Protein 6BDE (pdb70)

Sequence (185 aa):
MKGIIFTEFLDLVEDKFGLEMVDKIITQSELESEGVYTSIGTYRFSEMLQLLQNLSANTDVSIDDLLLTYGEHFFSVIEDSYPGLLATYKDPIEMLASIENHIHVEVRKIYPDAELPTFVVEEKTANSLTMIYKSSRAMHHFGLGLMNKTFEHFNSSAEIILEKIKEDGTEVKFIINKNENLYFQ

B-factor: mean 47.46, std 15.33, range [24.72, 110.22]

Nearest PDB structures (foldseek):
  6bde-assembly1_A  TM=1.005E+00  e=4.348E-33  Kordia algicida OT-1
  6bdd-assembly1_A  TM=9.852E-01  e=4.578E-31  Kordia algicida OT-1
  4u99-assembly2_B  TM=8.829E-01  e=4.642E-13  Shewanella oneidensis MR-1
  4u9b-assembly1_A  TM=8.979E-01  e=1.077E-12  Shewanella oneidensis MR-1
  6wqe-assembly1_A  TM=8.008E-01  e=2.655E-14  Shewanella woodyi

Foldseek 3Di:
DFLLLVVLLLVVCCVPPRPVLSVVLLVQDDDPPSSDGDRLDDDDCVRVVSSLVSSCVVVVPHSLVSLLVSLLVVLVVCCVPPVVVLVVDQALQVVVVCCAPHVVVVVCVVRVPDDDWHWAWDDDDRFKTKIKTADPSLSVSSVVNNSQVSQVVNVWGWDWDWDQPDPSNRIIIIIIGTDDPPVVD

Secondary structure (DSSP, 8-state):
-BHHHHHHHHHHHHHHH-HHHHHHHHHT---SSTT---TT-B--HHHHHHHHHHHHHHH---HHHHHHHHHHHHHHHHHHH-HHHHHT-S-HHHHHTTIIIIIHHHHHHH-TT----EEEEEEE-SSEEEEEEE-TT--HHHHHHHHHHHHHHTT--EEEEEEESSTTSSEEEEEEEEPP--TT-

Structure (mmCIF, N/CA/C/O backbone):
data_6BDE
#
_ent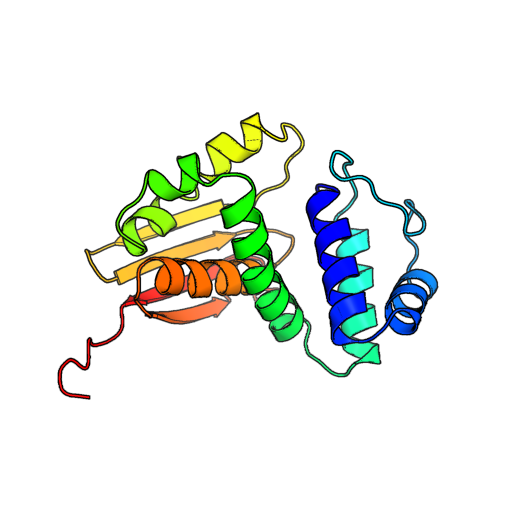ry.id   6BDE
#
_cell.length_a   48.794
_cell.length_b   56.730
_cell.length_c   68.753
_cell.angle_alpha   90.000
_cell.angle_beta   90.000
_cell.angle_gamma   90.000
#
_symmetry.space_group_name_H-M   'P 21 21 21'
#
loop_
_entity.id
_entity.type
_entity.pdbx_description
1 polymer '2,4-dihydroxyhept-2-ene-1,7-dioic acid aldolase'
2 non-polymer 'PROTOPORPHYRIN IX CONTAINING FE'
3 water water
#
loop_
_atom_site.group_PDB
_atom_site.id
_atom_site.type_symbol
_atom_site.label_atom_id
_atom_site.label_alt_id
_atom_site.label_comp_id
_atom_site.label_asym_id
_atom_site.label_entity_id
_atom_site.label_seq_id
_atom_site.pdbx_PDB_ins_code
_atom_site.Cartn_x
_atom_site.Cartn_y
_atom_site.Cartn_z
_atom_site.occupancy
_atom_site.B_iso_or_equiv
_atom_site.auth_seq_id
_atom_site.auth_comp_id
_atom_site.auth_asym_id
_atom_site.auth_atom_id
_atom_site.pdbx_PDB_model_num
ATOM 1 N N . MET A 1 1 ? 11.980 2.178 2.764 1.00 46.03 1 MET A N 1
ATOM 2 C CA . MET A 1 1 ? 10.833 2.056 1.873 1.00 40.48 1 MET A CA 1
ATOM 3 C C . MET A 1 1 ? 10.749 3.252 0.931 1.00 41.48 1 MET A C 1
ATOM 4 O O . MET A 1 1 ? 10.910 4.397 1.352 1.00 42.11 1 MET A O 1
ATOM 9 N N . LYS A 1 2 ? 10.501 2.979 -0.347 1.00 43.08 2 LYS A N 1
ATOM 10 C CA . LYS A 1 2 ? 10.403 4.047 -1.330 1.00 48.27 2 LYS A CA 1
ATOM 11 C C . LYS A 1 2 ? 9.102 4.823 -1.156 1.00 46.43 2 LYS A C 1
ATOM 12 O O . LYS A 1 2 ? 8.092 4.294 -0.683 1.00 45.97 2 LYS A O 1
ATOM 18 N N . GLY A 1 3 ? 9.138 6.098 -1.548 1.00 48.03 3 GLY A N 1
ATOM 19 C CA . GLY A 1 3 ? 7.992 6.969 -1.363 1.00 50.86 3 GLY A CA 1
ATOM 20 C C . GLY A 1 3 ? 6.790 6.610 -2.210 1.00 51.59 3 GLY A C 1
ATOM 21 O O . GLY A 1 3 ? 5.666 6.979 -1.853 1.00 57.80 3 GLY A O 1
ATOM 22 N N . ILE A 1 4 ? 6.999 5.903 -3.324 1.00 48.96 4 ILE A N 1
ATOM 23 C CA . ILE A 1 4 ? 5.874 5.485 -4.157 1.00 55.24 4 ILE A CA 1
ATOM 24 C C . ILE A 1 4 ? 4.949 4.557 -3.381 1.00 55.01 4 ILE A C 1
ATOM 25 O O . ILE A 1 4 ? 3.730 4.561 -3.594 1.00 59.04 4 ILE A O 1
ATOM 30 N N . ILE A 1 5 ? 5.502 3.765 -2.461 1.00 44.93 5 ILE A N 1
ATOM 31 C CA . ILE A 1 5 ? 4.671 2.899 -1.632 1.00 41.04 5 ILE A CA 1
ATOM 32 C C . ILE A 1 5 ? 3.820 3.731 -0.682 1.00 43.29 5 ILE A C 1
ATOM 33 O O . ILE A 1 5 ? 2.660 3.398 -0.414 1.00 44.33 5 ILE A O 1
ATOM 38 N N . PHE A 1 6 ? 4.375 4.830 -0.165 1.00 42.27 6 PHE A N 1
ATOM 39 C CA . PHE A 1 6 ? 3.620 5.689 0.742 1.00 45.55 6 PHE A CA 1
ATOM 40 C C . PHE A 1 6 ? 2.534 6.458 -0.002 1.00 47.85 6 PHE A C 1
ATOM 41 O O . PHE A 1 6 ? 1.385 6.521 0.449 1.00 47.51 6 PHE A O 1
ATOM 49 N N . THR A 1 7 ? 2.883 7.050 -1.148 1.00 48.79 7 THR A N 1
ATOM 50 C CA . THR A 1 7 ? 1.933 7.896 -1.865 1.00 54.05 7 THR A CA 1
ATOM 51 C C . THR A 1 7 ? 0.746 7.092 -2.383 1.00 55.87 7 THR A C 1
ATOM 52 O O . THR A 1 7 ? -0.406 7.526 -2.265 1.00 57.00 7 THR A O 1
ATOM 56 N N . GLU A 1 8 ? 1.006 5.917 -2.962 1.00 56.49 8 GLU A N 1
ATOM 57 C CA . GLU A 1 8 ? -0.084 5.083 -3.459 1.00 53.49 8 GLU A CA 1
ATOM 58 C C . GLU A 1 8 ? -0.940 4.543 -2.321 1.00 48.73 8 GLU A C 1
ATOM 59 O O . GLU A 1 8 ? -2.151 4.361 -2.492 1.00 47.20 8 GLU A O 1
ATOM 65 N N . PHE A 1 9 ? -0.334 4.285 -1.160 1.00 46.27 9 PHE A N 1
ATOM 66 C CA . PHE A 1 9 ? -1.092 3.780 -0.019 1.00 42.27 9 PHE A CA 1
ATOM 67 C C . PHE A 1 9 ? -2.052 4.837 0.510 1.00 46.97 9 PHE A C 1
ATOM 68 O O . PHE A 1 9 ? -3.246 4.570 0.689 1.00 45.36 9 PHE A O 1
ATOM 76 N N . LEU A 1 10 ? -1.549 6.048 0.761 1.00 43.54 10 LEU A N 1
ATOM 77 C CA . LEU A 1 10 ? -2.414 7.106 1.269 1.00 48.43 10 LEU A CA 1
ATOM 78 C C . LEU A 1 10 ? -3.455 7.524 0.239 1.00 50.46 10 LEU A C 1
ATOM 79 O O . LEU A 1 10 ? -4.547 7.966 0.610 1.00 51.95 10 LEU A O 1
ATOM 84 N N . ASP A 1 11 ? -3.139 7.394 -1.052 1.00 49.50 11 ASP A N 1
ATOM 85 C CA . ASP A 1 11 ? -4.157 7.590 -2.080 1.00 50.19 11 ASP A CA 1
ATOM 86 C C . ASP A 1 11 ? -5.288 6.583 -1.921 1.00 52.35 11 ASP A C 1
ATOM 87 O O . ASP A 1 11 ? -6.467 6.936 -2.038 1.00 50.97 11 ASP A O 1
ATOM 92 N N . LEU A 1 12 ? -4.944 5.323 -1.645 1.00 46.67 12 LEU A N 1
ATOM 93 C CA . LEU A 1 12 ? -5.962 4.296 -1.454 1.00 48.13 12 LEU A CA 1
ATOM 94 C C . LEU A 1 12 ? -6.753 4.533 -0.173 1.00 47.04 12 LEU A C 1
ATOM 95 O O . LEU A 1 12 ? -7.960 4.269 -0.126 1.00 47.54 12 LEU A O 1
ATOM 100 N N . VAL A 1 13 ? -6.090 5.025 0.876 1.00 41.43 13 VAL A N 1
ATOM 101 C CA . VAL A 1 13 ? -6.793 5.344 2.116 1.00 48.21 13 VAL A CA 1
ATOM 102 C C . VAL A 1 13 ? -7.790 6.473 1.883 1.00 52.55 13 VAL A C 1
ATOM 103 O O . VAL A 1 13 ? -8.925 6.431 2.372 1.00 56.33 13 VAL A O 1
ATOM 107 N N . GLU A 1 14 ? -7.381 7.498 1.133 1.00 50.26 14 GLU A N 1
ATOM 108 C CA . GLU A 1 14 ? -8.303 8.572 0.777 1.00 56.16 14 GLU A CA 1
ATOM 109 C C . GLU A 1 14 ? -9.446 8.050 -0.084 1.00 59.83 14 GLU A C 1
ATOM 110 O O . GLU A 1 14 ? -10.602 8.458 0.088 1.00 59.40 14 GLU A O 1
ATOM 116 N N . ASP A 1 15 ? -9.142 7.134 -1.006 1.00 60.57 15 ASP A N 1
ATOM 117 C CA . ASP A 1 15 ? -10.166 6.609 -1.902 1.00 68.95 15 ASP A CA 1
ATOM 118 C C . ASP A 1 15 ? -11.198 5.776 -1.150 1.00 68.15 15 ASP A C 1
ATOM 119 O O . ASP A 1 15 ? -12.396 5.848 -1.446 1.00 71.07 15 ASP A O 1
ATOM 124 N N . LYS A 1 16 ? -10.760 4.988 -0.170 1.00 65.17 16 LYS A N 1
ATOM 125 C CA . LYS A 1 16 ? -11.637 4.029 0.492 1.00 62.37 16 LYS A CA 1
ATOM 126 C C . LYS A 1 16 ? -12.252 4.553 1.784 1.00 64.84 16 LYS A C 1
ATOM 127 O O . LYS A 1 16 ? -13.434 4.305 2.042 1.00 65.92 16 LYS A O 1
ATOM 133 N N . PHE A 1 17 ? -11.485 5.273 2.605 1.00 53.68 17 PHE A N 1
ATOM 134 C CA . PHE A 1 17 ? -11.946 5.674 3.927 1.00 50.35 17 PHE A CA 1
ATOM 135 C C . PHE A 1 17 ? -12.126 7.177 4.099 1.00 53.76 17 PHE A C 1
ATOM 136 O O . PHE A 1 17 ? -12.719 7.596 5.099 1.00 58.40 17 PHE A O 1
ATOM 144 N N . GLY A 1 18 ? -11.627 7.992 3.183 1.00 53.11 18 GLY A N 1
ATOM 145 C CA . GLY A 1 18 ? -11.866 9.417 3.237 1.00 59.05 18 GLY A CA 1
ATOM 146 C C . GLY A 1 18 ? -10.615 10.201 3.612 1.00 59.63 18 GLY A C 1
ATOM 147 O O . GLY A 1 18 ? -9.661 9.678 4.196 1.00 61.31 18 GLY A O 1
ATOM 148 N N . LEU A 1 19 ? -10.641 11.493 3.270 1.00 62.32 19 LEU A N 1
ATOM 149 C CA . LEU A 1 19 ? -9.491 12.358 3.517 1.00 65.23 19 LEU A CA 1
ATOM 150 C C . LEU A 1 19 ? -9.255 12.577 5.005 1.00 63.41 19 LEU A C 1
ATOM 151 O O . LEU A 1 19 ? -8.105 12.730 5.435 1.00 59.40 19 LEU A O 1
ATOM 156 N N . GLU A 1 20 ? -10.324 12.604 5.804 1.00 65.73 20 GLU A N 1
ATOM 157 C CA . GLU A 1 20 ? -10.169 12.801 7.240 1.00 67.40 20 GLU A CA 1
ATOM 158 C C . GLU A 1 20 ? -9.432 11.639 7.893 1.00 60.90 20 GLU A C 1
ATOM 159 O O . GLU A 1 20 ? -8.703 11.842 8.871 1.00 62.56 20 GLU A O 1
ATOM 165 N N . MET A 1 21 ? -9.608 10.419 7.378 1.00 56.49 21 MET A N 1
ATOM 166 C CA . MET A 1 21 ? -8.858 9.291 7.915 1.00 53.60 21 MET A CA 1
ATOM 167 C C . MET A 1 21 ? -7.378 9.396 7.565 1.00 54.85 21 MET A C 1
ATOM 168 O O . MET A 1 21 ? -6.523 9.020 8.375 1.00 52.66 21 MET A O 1
ATOM 173 N N . VAL A 1 22 ? -7.058 9.918 6.377 1.00 52.84 22 VAL A N 1
ATOM 174 C CA . VAL A 1 22 ? -5.662 10.141 6.009 1.00 51.34 22 VAL A CA 1
ATOM 175 C C . VAL A 1 22 ? -5.007 11.099 6.995 1.00 58.90 22 VAL A C 1
ATOM 176 O O . VAL A 1 22 ? -3.898 10.855 7.485 1.00 57.81 22 VAL A O 1
ATOM 180 N N . ASP A 1 23 ? -5.691 12.204 7.302 1.00 63.29 23 ASP A N 1
ATOM 181 C CA . ASP A 1 23 ? -5.180 13.147 8.290 1.00 65.38 23 ASP A CA 1
ATOM 182 C C . ASP A 1 23 ? -5.116 12.524 9.677 1.00 60.75 23 ASP A C 1
ATOM 183 O O . ASP A 1 23 ? -4.226 12.859 10.467 1.00 56.54 23 ASP A O 1
ATOM 188 N N . LYS A 1 24 ? -6.047 11.620 9.991 1.00 59.04 24 LYS A N 1
ATOM 189 C CA . LYS A 1 24 ? -6.098 11.039 11.328 1.00 59.83 24 LYS A CA 1
ATOM 190 C C . LYS A 1 24 ? -4.906 10.123 11.580 1.00 55.44 24 LYS A C 1
ATOM 191 O O . LYS A 1 24 ? -4.191 10.281 12.576 1.00 55.79 24 LYS A O 1
ATOM 197 N N . ILE A 1 25 ? -4.676 9.156 10.687 1.00 48.88 25 ILE A N 1
ATOM 198 C CA . ILE A 1 25 ? -3.577 8.218 10.893 1.00 47.66 25 ILE A CA 1
ATOM 199 C C . ILE A 1 25 ? -2.234 8.931 10.813 1.00 49.20 25 ILE A C 1
ATOM 200 O O . ILE A 1 25 ? -1.253 8.489 11.423 1.00 49.84 25 ILE A O 1
ATOM 205 N N . ILE A 1 26 ? -2.162 10.040 10.073 1.00 52.40 26 ILE A N 1
ATOM 206 C CA . ILE A 1 26 ? -0.940 10.836 10.050 1.00 53.10 26 ILE A CA 1
ATOM 207 C C . ILE A 1 26 ? -0.769 11.578 11.369 1.00 54.10 26 ILE A C 1
ATOM 208 O O . ILE A 1 26 ? 0.337 11.656 11.917 1.00 54.13 26 ILE A O 1
ATOM 213 N N . THR A 1 27 ? -1.862 12.126 11.906 1.00 54.51 27 THR A N 1
ATOM 214 C CA . THR A 1 27 ? -1.785 12.829 13.183 1.00 58.34 27 THR A CA 1
ATOM 215 C C . THR A 1 27 ? -1.442 11.873 14.322 1.00 57.31 27 THR A C 1
ATOM 216 O O . THR A 1 27 ? -0.639 12.211 15.200 1.00 59.54 27 THR A O 1
ATOM 220 N N . GLN A 1 28 ? -2.019 10.667 14.312 1.00 53.59 28 GLN A N 1
ATOM 221 C CA . GLN A 1 28 ? -1.702 9.663 15.323 1.00 53.82 28 GLN A CA 1
ATOM 222 C C . GLN A 1 28 ? -0.289 9.107 15.195 1.00 59.11 28 GLN A C 1
ATOM 223 O O . GLN A 1 28 ? 0.139 8.360 16.081 1.00 60.08 28 GLN A O 1
ATOM 229 N N . SER A 1 29 ? 0.437 9.447 14.130 1.00 48.98 29 SER A N 1
ATOM 230 C CA . SER A 1 29 ? 1.738 8.865 13.837 1.00 54.01 29 SER A CA 1
ATOM 231 C C . SER A 1 29 ? 2.834 9.927 13.865 1.00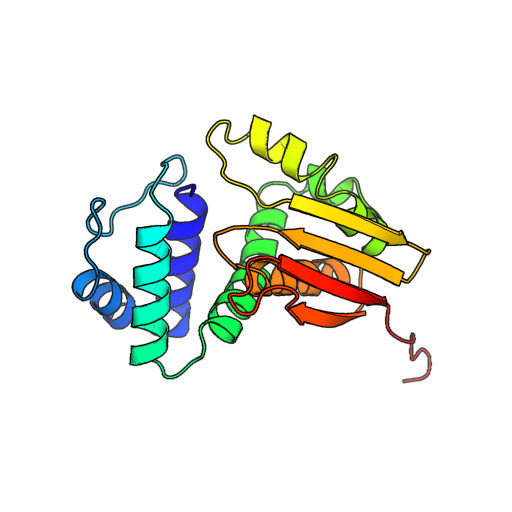 65.85 29 SER A C 1
ATOM 232 O O . SER A 1 29 ? 2.634 11.066 13.428 1.00 66.61 29 SER A O 1
ATOM 235 N N . GLU A 1 30 ? 4.000 9.535 14.388 1.00 64.87 30 GLU A N 1
ATOM 236 C CA . GLU A 1 30 ? 5.221 10.343 14.335 1.00 68.35 30 GLU A CA 1
ATOM 237 C C . GLU A 1 30 ? 6.372 9.392 14.024 1.00 68.00 30 GLU A C 1
ATOM 238 O O . GLU A 1 30 ? 6.764 8.640 14.920 1.00 82.87 30 GLU A O 1
ATOM 244 N N . LEU A 1 31 ? 6.937 9.366 12.797 1.00 65.82 31 LEU A N 1
ATOM 245 C CA . LEU A 1 31 ? 6.764 10.139 11.529 1.00 63.31 31 LEU A CA 1
ATOM 246 C C . LEU A 1 31 ? 7.732 11.325 11.429 1.00 65.17 31 LEU A C 1
ATOM 247 O O . LEU A 1 31 ? 7.361 12.482 11.634 1.00 66.37 31 LEU A O 1
ATOM 252 N N . GLU A 1 32 ? 8.980 11.001 11.071 1.00 64.79 32 GLU A N 1
ATOM 253 C CA . GLU A 1 32 ? 9.980 12.024 10.778 1.00 70.02 32 GLU A CA 1
ATOM 254 C C . GLU A 1 32 ? 9.614 12.809 9.524 1.00 67.74 32 GLU A C 1
ATOM 255 O O . GLU A 1 32 ? 9.864 14.018 9.441 1.00 68.51 32 GLU A O 1
ATOM 261 N N . SER A 1 33 ? 9.020 12.134 8.536 1.00 64.82 33 SER A N 1
ATOM 262 C CA . SER A 1 33 ? 8.548 12.811 7.335 1.00 67.44 33 SER A CA 1
ATOM 263 C C . SER A 1 33 ? 7.391 13.756 7.626 1.00 68.83 33 SER A C 1
ATOM 264 O O . SER A 1 33 ? 7.135 14.667 6.830 1.00 65.94 33 SER A O 1
ATOM 267 N N . GLU A 1 34 ? 6.687 13.551 8.743 1.00 73.60 34 GLU A N 1
ATOM 268 C CA . GLU A 1 34 ? 5.491 14.315 9.100 1.00 77.37 34 GLU A CA 1
ATOM 269 C C . GLU A 1 34 ? 4.398 14.182 8.042 1.00 72.17 34 GLU A C 1
ATOM 270 O O . GLU A 1 34 ? 3.597 15.097 7.843 1.00 74.25 34 GLU A O 1
ATOM 276 N N . GLY A 1 35 ? 4.362 13.043 7.355 1.00 64.97 35 GLY A N 1
ATOM 277 C CA . GLY A 1 35 ? 3.291 12.734 6.431 1.00 64.82 35 GLY A CA 1
ATOM 278 C C . GLY A 1 35 ? 3.457 13.245 5.018 1.00 68.53 35 GLY A C 1
ATOM 279 O O . GLY A 1 35 ? 2.518 13.123 4.223 1.00 72.39 35 GLY A O 1
ATOM 280 N N . VAL A 1 36 ? 4.610 13.808 4.672 1.00 67.42 36 VAL A N 1
ATOM 281 C CA . VAL A 1 36 ? 4.856 14.338 3.335 1.00 65.59 36 VAL A CA 1
ATOM 282 C C . VAL A 1 36 ? 5.866 13.433 2.644 1.00 63.16 36 VAL A C 1
ATOM 283 O O . VAL A 1 36 ? 7.010 13.302 3.100 1.00 64.22 36 VAL A O 1
ATOM 287 N N . TYR A 1 37 ? 5.448 12.824 1.536 1.00 63.62 37 TYR A N 1
ATOM 288 C CA . TYR A 1 37 ? 6.263 11.859 0.818 1.00 60.44 37 TYR A CA 1
ATOM 289 C C . TYR A 1 37 ? 6.372 12.243 -0.649 1.00 63.91 37 TYR A C 1
ATOM 290 O O . TYR A 1 37 ? 5.446 12.813 -1.233 1.00 64.30 37 TYR A O 1
ATOM 299 N N . THR A 1 38 ? 7.519 11.915 -1.237 1.00 65.12 38 THR A N 1
ATOM 300 C CA . THR A 1 38 ? 7.739 12.019 -2.670 1.00 71.86 38 THR A CA 1
ATOM 301 C C . THR A 1 38 ? 8.059 10.636 -3.223 1.00 70.64 38 THR A C 1
ATOM 302 O O . THR A 1 38 ? 8.596 9.780 -2.514 1.00 69.15 38 THR A O 1
ATOM 306 N N . SER A 1 39 ? 7.736 10.435 -4.505 1.00 71.84 39 SER A N 1
ATOM 307 C CA . SER A 1 39 ? 7.817 9.103 -5.102 1.00 70.66 39 SER A CA 1
ATOM 308 C C . SER A 1 39 ? 9.228 8.533 -5.041 1.00 71.97 39 SER A C 1
ATOM 309 O O . SER A 1 39 ? 9.407 7.325 -4.850 1.00 71.11 39 SER A O 1
ATOM 312 N N . ILE A 1 40 ? 10.241 9.377 -5.214 1.00 70.69 40 ILE A N 1
ATOM 313 C CA . ILE A 1 40 ? 11.618 8.902 -5.279 1.00 64.14 40 ILE A CA 1
ATOM 314 C C . ILE A 1 40 ? 12.278 9.035 -3.914 1.00 60.18 40 ILE A C 1
ATOM 315 O O . ILE A 1 40 ? 13.483 8.802 -3.770 1.00 56.32 40 ILE A O 1
ATOM 320 N N . GLY A 1 41 ? 11.497 9.403 -2.904 1.00 64.19 41 GLY A N 1
ATOM 321 C CA . GLY A 1 41 ? 12.029 9.488 -1.563 1.00 61.62 41 GLY A CA 1
ATOM 322 C C . GLY A 1 41 ? 12.237 8.122 -0.937 1.00 52.75 41 GLY A C 1
ATOM 323 O O . GLY A 1 41 ? 11.685 7.109 -1.367 1.00 50.39 41 GLY A O 1
ATOM 324 N N . THR A 1 42 ? 13.059 8.103 0.109 1.00 56.53 42 THR A N 1
ATOM 325 C CA . THR A 1 42 ? 13.353 6.886 0.856 1.00 53.58 42 THR A CA 1
ATOM 326 C C . THR A 1 42 ? 13.060 7.146 2.324 1.00 55.74 42 THR A C 1
ATOM 327 O O . THR A 1 42 ? 13.636 8.061 2.920 1.00 57.18 42 THR A O 1
ATOM 331 N N . TYR A 1 43 ? 12.171 6.341 2.902 1.00 49.12 43 TYR A N 1
ATOM 332 C CA . TYR A 1 43 ? 11.678 6.560 4.252 1.00 53.94 43 TYR A CA 1
ATOM 333 C C . TYR A 1 43 ? 11.721 5.260 5.041 1.00 49.05 43 TYR A C 1
ATOM 334 O O . TYR A 1 43 ? 11.668 4.166 4.472 1.00 44.84 43 TYR A O 1
ATOM 343 N N . ARG A 1 44 ? 11.816 5.397 6.361 1.00 46.63 44 ARG A N 1
ATOM 344 C CA . ARG A 1 44 ? 11.842 4.238 7.241 1.00 41.83 44 ARG A CA 1
ATOM 345 C C . ARG A 1 44 ? 10.513 3.496 7.186 1.00 41.40 44 ARG A C 1
ATOM 346 O O . ARG A 1 44 ? 9.443 4.109 7.142 1.00 42.16 44 ARG A O 1
ATOM 354 N N . PHE A 1 45 ? 10.586 2.162 7.191 1.00 38.65 45 PHE A N 1
ATOM 355 C CA . PHE A 1 45 ? 9.366 1.362 7.181 1.00 34.98 45 PHE A CA 1
ATOM 356 C C . PHE A 1 45 ? 8.562 1.552 8.460 1.00 32.73 45 PHE A C 1
ATOM 357 O O . PHE A 1 45 ? 7.342 1.348 8.461 1.00 38.05 45 PHE A O 1
ATOM 365 N N . SER A 1 46 ? 9.223 1.939 9.556 1.00 32.12 46 SER A N 1
ATOM 366 C CA . SER A 1 46 ? 8.513 2.178 10.809 1.00 39.37 46 SER A CA 1
ATOM 367 C C . SER A 1 46 ? 7.437 3.243 10.649 1.00 38.44 46 SER A C 1
ATOM 368 O O . SER A 1 46 ? 6.452 3.249 11.395 1.00 45.35 46 SER A O 1
ATOM 371 N N . GLU A 1 47 ? 7.609 4.149 9.685 1.00 39.85 47 GLU A N 1
ATOM 372 C CA . GLU A 1 47 ? 6.564 5.119 9.382 1.00 41.65 47 GLU A CA 1
ATOM 373 C C . GLU A 1 47 ? 5.335 4.427 8.804 1.00 42.84 47 GLU A C 1
ATOM 374 O O . GLU A 1 47 ? 4.202 4.691 9.226 1.00 40.17 47 GLU A O 1
ATOM 380 N N . MET A 1 48 ? 5.544 3.528 7.837 1.00 38.56 48 MET A N 1
ATOM 381 C CA . MET A 1 48 ? 4.429 2.806 7.231 1.00 37.76 48 MET A CA 1
ATOM 382 C C . MET A 1 48 ? 3.752 1.885 8.239 1.00 35.00 48 MET A C 1
ATOM 383 O O . MET A 1 48 ? 2.524 1.741 8.227 1.00 37.16 48 MET A O 1
ATOM 388 N N . LEU A 1 49 ? 4.535 1.254 9.118 1.00 37.82 49 LEU A N 1
ATOM 389 C CA . LEU A 1 49 ? 3.951 0.391 10.140 1.00 36.79 49 LEU A CA 1
ATOM 390 C C . LEU A 1 49 ? 3.034 1.179 11.066 1.00 37.90 49 LEU A C 1
ATOM 391 O O . LEU A 1 49 ? 1.975 0.686 11.472 1.00 36.67 49 LEU A O 1
ATOM 396 N N . GLN A 1 50 ? 3.422 2.411 11.409 1.00 35.87 50 GLN A N 1
ATOM 397 C CA . GLN A 1 50 ? 2.552 3.270 12.205 1.00 39.16 50 GLN A CA 1
ATOM 398 C C . GLN A 1 50 ? 1.263 3.582 11.456 1.00 41.36 50 GLN A C 1
ATOM 399 O O . GLN A 1 50 ? 0.169 3.536 12.030 1.00 43.64 50 GLN A O 1
ATOM 405 N N . LEU A 1 51 ? 1.378 3.912 10.167 1.00 39.13 51 LEU A N 1
ATOM 406 C CA . LEU A 1 51 ? 0.196 4.225 9.371 1.00 40.51 51 LEU A CA 1
ATOM 407 C C . LEU A 1 51 ? -0.740 3.028 9.280 1.00 41.90 51 LEU A C 1
ATOM 408 O O . LEU A 1 51 ? -1.965 3.182 9.344 1.00 40.60 51 LEU A O 1
ATOM 413 N N . LEU A 1 52 ? -0.181 1.824 9.141 1.00 36.46 52 LEU A N 1
ATOM 414 C CA . LEU A 1 52 ? -1.012 0.629 9.041 1.00 35.07 52 LEU A CA 1
ATOM 415 C C . LEU A 1 52 ? -1.673 0.300 10.373 1.00 38.43 52 LEU A C 1
ATOM 416 O O . LEU A 1 52 ? -2.863 -0.030 10.416 1.00 35.65 52 LEU A O 1
ATOM 421 N N . GLN A 1 53 ? -0.918 0.385 11.472 1.00 32.06 53 GLN A N 1
ATOM 422 C CA . GLN A 1 53 ? -1.475 0.052 12.779 1.00 33.96 53 GLN A CA 1
ATOM 423 C C . GLN A 1 53 ? -2.577 1.026 13.176 1.00 37.34 53 GLN A C 1
ATOM 424 O O . GLN A 1 53 ? -3.594 0.623 13.753 1.00 42.17 53 GLN A O 1
ATOM 430 N N . ASN A 1 54 ? -2.394 2.314 12.877 1.00 39.22 54 ASN A N 1
ATOM 431 C CA . ASN A 1 54 ? -3.407 3.302 13.233 1.00 42.40 54 ASN A CA 1
ATOM 432 C C . ASN A 1 54 ? -4.632 3.185 12.336 1.00 40.04 54 ASN A C 1
ATOM 433 O O . ASN A 1 54 ? -5.765 3.365 12.797 1.00 42.50 54 ASN A O 1
ATOM 438 N N . LEU A 1 55 ? -4.426 2.887 11.050 1.00 37.81 55 LEU A N 1
ATOM 439 C CA . LEU A 1 55 ? -5.557 2.669 10.154 1.00 38.06 55 LEU A CA 1
ATOM 440 C C . LEU A 1 55 ? -6.358 1.444 10.573 1.00 39.14 55 LEU A C 1
ATOM 441 O O . LEU A 1 55 ? -7.594 1.453 10.526 1.00 39.66 55 LEU A O 1
ATOM 446 N N . SER A 1 56 ? -5.669 0.380 10.993 1.00 35.69 56 SER A N 1
ATOM 447 C CA . SER A 1 56 ? -6.361 -0.831 11.420 1.00 39.87 56 SER A CA 1
ATOM 448 C C . SER A 1 56 ? -7.189 -0.583 12.674 1.00 40.43 56 SER A C 1
ATOM 449 O O . SER A 1 56 ? -8.319 -1.072 12.788 1.00 44.80 56 SER A O 1
ATOM 452 N N . ALA A 1 57 ? -6.644 0.176 13.627 1.00 39.28 57 ALA A N 1
ATOM 453 C CA . ALA A 1 57 ? -7.386 0.468 14.849 1.00 38.35 57 ALA A CA 1
ATOM 454 C C . ALA A 1 57 ? -8.581 1.371 14.569 1.00 44.19 57 ALA A C 1
ATOM 455 O O . ALA A 1 57 ? -9.647 1.205 15.175 1.00 49.04 57 ALA A O 1
ATOM 457 N N . ASN A 1 58 ? -8.427 2.326 13.650 1.00 43.66 58 ASN A N 1
ATOM 458 C CA . ASN A 1 58 ? -9.505 3.272 13.384 1.00 44.73 58 ASN A CA 1
ATOM 459 C C . ASN A 1 58 ? -10.624 2.628 12.573 1.00 47.16 58 ASN A C 1
ATOM 460 O O . ASN A 1 58 ? -11.807 2.890 12.821 1.00 48.07 58 ASN A O 1
ATOM 465 N N . THR A 1 59 ? -10.274 1.774 11.614 1.00 44.70 59 THR A N 1
ATOM 466 C CA . THR A 1 59 ? -11.254 1.199 10.703 1.00 44.52 59 THR A CA 1
ATOM 467 C C . THR A 1 59 ? -11.746 -0.176 11.133 1.00 48.51 59 THR A C 1
ATOM 468 O O . THR A 1 59 ? -12.730 -0.665 10.567 1.00 40.51 59 THR A O 1
ATOM 472 N N . ASP A 1 60 ? -11.092 -0.803 12.112 1.00 42.32 60 ASP A N 1
ATOM 473 C CA . ASP A 1 60 ? -11.384 -2.167 12.554 1.00 46.20 60 ASP A CA 1
ATOM 474 C C . ASP A 1 60 ? -11.158 -3.195 11.448 1.00 43.35 60 ASP A C 1
ATOM 475 O O . ASP A 1 60 ? -11.666 -4.317 11.524 1.00 46.15 60 ASP A O 1
ATOM 480 N N . VAL A 1 61 ? -10.400 -2.833 10.417 1.00 36.97 61 VAL A N 1
ATOM 481 C CA . VAL A 1 61 ? -9.975 -3.767 9.381 1.00 37.36 61 VAL A CA 1
ATOM 482 C C . VAL A 1 61 ? -8.565 -4.225 9.716 1.00 38.32 61 VAL A C 1
ATOM 483 O O . VAL A 1 61 ? -7.705 -3.409 10.069 1.00 38.74 61 VAL A O 1
ATOM 487 N N . SER A 1 62 ? -8.326 -5.530 9.620 1.00 29.88 62 SER A N 1
ATOM 488 C CA . SER A 1 62 ? -7.030 -6.080 9.989 1.00 29.51 62 SER A CA 1
ATOM 489 C C . SER A 1 62 ? -5.936 -5.564 9.061 1.00 29.70 62 SER A C 1
ATOM 490 O O . SER A 1 62 ? -6.187 -5.192 7.911 1.00 32.20 62 SER A O 1
ATOM 493 N N . ILE A 1 63 ? -4.705 -5.541 9.578 1.00 31.94 63 ILE A N 1
ATOM 494 C CA . ILE A 1 63 ? -3.563 -5.151 8.755 1.00 30.83 63 ILE A CA 1
ATOM 495 C C . ILE A 1 63 ? -3.401 -6.116 7.588 1.00 28.37 63 ILE A C 1
ATOM 496 O O . ILE A 1 63 ? -3.029 -5.716 6.478 1.00 29.26 63 ILE A O 1
ATOM 501 N N . ASP A 1 64 ? -3.692 -7.399 7.820 1.00 29.75 64 ASP A N 1
ATOM 502 C CA . ASP A 1 64 ? -3.677 -8.393 6.751 1.00 30.46 64 ASP A CA 1
ATOM 503 C C . ASP A 1 64 ? -4.548 -7.955 5.578 1.00 30.16 64 ASP A C 1
ATOM 504 O O . ASP A 1 64 ? -4.092 -7.894 4.431 1.00 31.98 64 ASP A O 1
ATOM 509 N N . ASP A 1 65 ? -5.814 -7.636 5.860 1.00 30.52 65 ASP A N 1
ATOM 510 C CA . ASP A 1 65 ? -6.754 -7.295 4.797 1.00 27.90 65 ASP A CA 1
ATOM 511 C C . ASP A 1 65 ? -6.411 -5.956 4.156 1.00 27.46 65 ASP A C 1
ATOM 512 O O . ASP A 1 65 ? -6.606 -5.773 2.948 1.00 29.71 65 ASP A O 1
ATOM 517 N N . LEU A 1 66 ? -5.915 -5.003 4.947 1.00 29.15 66 LEU A N 1
ATOM 518 C CA . LEU A 1 66 ? -5.510 -3.719 4.385 1.00 30.67 66 LEU A CA 1
ATOM 519 C C . LEU A 1 66 ? -4.348 -3.888 3.415 1.00 31.92 66 LEU A C 1
ATOM 520 O O . LEU A 1 66 ? -4.345 -3.298 2.328 1.00 32.31 66 LEU A O 1
ATOM 525 N N . LEU A 1 67 ? -3.352 -4.697 3.790 1.00 27.78 67 LEU A N 1
ATOM 526 C CA . LEU A 1 67 ? -2.211 -4.924 2.911 1.00 29.01 67 LEU A CA 1
ATOM 527 C C . LEU A 1 67 ? -2.590 -5.770 1.702 1.00 30.31 67 LEU A C 1
ATOM 528 O O . LEU A 1 67 ? -2.021 -5.586 0.620 1.00 28.17 67 LEU A O 1
ATOM 533 N N . LEU A 1 68 ? -3.536 -6.698 1.862 1.00 30.65 68 LEU A N 1
ATOM 534 C CA . LEU A 1 68 ? -4.016 -7.468 0.718 1.00 28.97 68 LEU A CA 1
ATOM 535 C C . LEU A 1 68 ? -4.664 -6.551 -0.311 1.00 30.25 68 LEU A C 1
ATOM 536 O O . LEU A 1 68 ? -4.347 -6.614 -1.504 1.00 28.85 68 LEU A O 1
ATOM 541 N N . THR A 1 69 ? -5.580 -5.690 0.140 1.00 34.07 69 THR A N 1
ATOM 542 C CA . THR A 1 69 ? -6.232 -4.751 -0.768 1.00 34.47 69 THR A CA 1
ATOM 543 C C . THR A 1 69 ? -5.217 -3.817 -1.416 1.00 35.68 69 THR A C 1
ATOM 544 O O . THR A 1 69 ? -5.309 -3.521 -2.613 1.00 36.51 69 THR A O 1
ATOM 548 N N . TYR A 1 70 ? -4.233 -3.351 -0.643 1.00 34.37 70 TYR A N 1
ATOM 549 C CA . TYR A 1 70 ? -3.208 -2.479 -1.207 1.00 33.46 70 TYR A CA 1
ATOM 550 C C . TYR A 1 70 ? -2.340 -3.224 -2.214 1.00 35.63 70 TYR A C 1
ATOM 551 O O . TYR A 1 70 ? -2.006 -2.680 -3.274 1.00 34.55 70 TYR A O 1
ATOM 560 N N . GLY A 1 71 ? -1.962 -4.465 -1.901 1.00 37.07 71 GLY A N 1
ATOM 561 C CA . GLY A 1 71 ? -1.160 -5.240 -2.835 1.00 26.22 71 GLY A CA 1
ATOM 562 C C . GLY A 1 71 ? -1.864 -5.470 -4.158 1.00 34.23 71 GLY A C 1
ATOM 563 O O . GLY A 1 71 ? -1.238 -5.433 -5.221 1.00 33.78 71 GLY A O 1
ATOM 564 N N . GLU A 1 72 ? -3.176 -5.708 -4.114 1.00 30.92 72 GLU A N 1
ATOM 565 C CA . GLU A 1 72 ? -3.937 -5.839 -5.351 1.00 32.09 72 GLU A CA 1
ATOM 566 C C . GLU A 1 72 ? -3.975 -4.520 -6.112 1.00 39.42 72 GLU A C 1
ATOM 567 O O . GLU A 1 72 ? -3.883 -4.506 -7.345 1.00 40.39 72 GLU A O 1
ATOM 573 N N . HIS A 1 73 ? -4.098 -3.401 -5.393 1.00 35.91 73 HIS A N 1
ATOM 574 C CA . HIS A 1 73 ? -4.111 -2.100 -6.053 1.00 41.71 73 HIS A CA 1
ATOM 575 C C . HIS A 1 73 ? -2.750 -1.767 -6.649 1.00 37.88 73 HIS A C 1
ATOM 576 O O . HIS A 1 73 ? -2.669 -1.146 -7.716 1.00 46.21 73 HIS A O 1
ATOM 583 N N . PHE A 1 74 ? -1.668 -2.170 -5.978 1.00 36.88 74 PHE A N 1
ATOM 584 C CA . PHE A 1 74 ? -0.335 -1.837 -6.466 1.00 37.64 74 PHE A CA 1
ATOM 585 C C . PHE A 1 74 ? 0.012 -2.563 -7.758 1.00 39.00 74 PHE A C 1
ATOM 586 O O . PHE A 1 74 ? 0.892 -2.103 -8.493 1.00 43.60 74 PHE A O 1
ATOM 594 N N . PHE A 1 75 ? -0.653 -3.683 -8.053 1.00 40.26 75 PHE A N 1
ATOM 595 C CA . PHE A 1 75 ? -0.412 -4.357 -9.325 1.00 38.93 75 PHE A CA 1
ATOM 596 C C . PHE A 1 75 ? -0.822 -3.475 -10.496 1.00 40.38 75 PHE A C 1
ATOM 597 O O . PHE A 1 75 ? -0.171 -3.484 -11.547 1.00 42.94 75 PHE A O 1
ATOM 605 N N . SER A 1 76 ? -1.901 -2.705 -10.334 1.00 44.32 76 SER A N 1
ATOM 606 C CA . SER A 1 76 ? -2.304 -1.771 -11.379 1.00 40.13 76 SER A CA 1
ATOM 607 C C . SER A 1 76 ? -1.273 -0.666 -11.566 1.00 40.34 76 SER A C 1
ATOM 608 O O . SER A 1 76 ? -1.092 -0.173 -12.685 1.00 49.65 76 SER A O 1
ATOM 611 N N . VAL A 1 77 ? -0.594 -0.262 -10.489 1.00 45.11 77 VAL A N 1
ATOM 612 C CA . VAL A 1 77 ? 0.514 0.679 -10.622 1.00 48.17 77 VAL A CA 1
ATOM 613 C C . VAL A 1 77 ? 1.640 0.052 -11.432 1.00 48.12 77 VAL A C 1
ATOM 614 O O . VAL A 1 77 ? 2.296 0.722 -12.239 1.00 52.47 77 VAL A O 1
ATOM 618 N N . ILE A 1 78 ? 1.877 -1.245 -11.232 1.00 46.37 78 ILE A N 1
ATOM 619 C CA . ILE A 1 78 ? 2.872 -1.956 -12.027 1.00 44.98 78 ILE A CA 1
ATOM 620 C C . ILE A 1 78 ? 2.417 -2.068 -13.476 1.00 52.15 78 ILE A C 1
ATOM 621 O O . ILE A 1 78 ? 3.217 -1.916 -14.408 1.00 52.70 78 ILE A O 1
ATOM 626 N N . GLU A 1 79 ? 1.124 -2.334 -13.686 1.00 47.76 79 GLU A N 1
ATOM 627 C CA . GLU A 1 79 ? 0.597 -2.479 -15.040 1.00 51.14 79 GLU A CA 1
ATOM 628 C C . GLU A 1 79 ? 0.809 -1.214 -15.861 1.00 54.58 79 GLU A C 1
ATOM 629 O O . GLU A 1 79 ? 1.172 -1.285 -17.040 1.00 64.18 79 GLU A O 1
ATOM 635 N N . ASP A 1 80 ? 0.598 -0.049 -15.253 1.00 49.60 80 ASP A N 1
ATOM 636 C CA . ASP A 1 80 ? 0.636 1.209 -15.986 1.00 61.75 80 ASP A CA 1
ATOM 637 C C . ASP A 1 80 ? 2.018 1.846 -16.033 1.00 59.75 80 ASP A C 1
ATOM 638 O O . ASP A 1 80 ? 2.229 2.770 -16.826 1.00 62.48 80 ASP A O 1
ATOM 643 N N . SER A 1 81 ? 2.958 1.387 -15.211 1.00 52.73 81 SER A N 1
ATOM 644 C CA . SER A 1 81 ? 4.285 1.988 -15.169 1.00 54.13 81 SER A CA 1
ATOM 645 C C . SER A 1 81 ? 5.359 1.117 -15.798 1.00 51.26 81 SER A C 1
ATOM 646 O O . SER A 1 81 ? 6.332 1.650 -16.344 1.00 53.74 81 SER A O 1
ATOM 649 N N . TYR A 1 82 ? 5.211 -0.202 -15.750 1.00 48.52 82 TYR A N 1
ATOM 650 C CA . TYR A 1 82 ? 6.179 -1.118 -16.350 1.00 49.97 82 TYR A CA 1
ATOM 651 C C . TYR A 1 82 ? 5.462 -2.204 -17.144 1.00 50.93 82 TYR A C 1
ATOM 652 O O . TYR A 1 82 ? 5.532 -3.387 -16.803 1.00 52.31 82 TYR A O 1
ATOM 661 N N . PRO A 1 83 ? 4.770 -1.849 -18.230 1.00 48.21 83 PRO A N 1
ATOM 662 C CA . PRO A 1 83 ? 4.099 -2.893 -19.022 1.00 55.14 83 PRO A CA 1
ATOM 663 C C . PRO A 1 83 ? 5.061 -3.778 -19.796 1.00 60.37 83 PRO A C 1
ATOM 664 O O . PRO A 1 83 ? 4.744 -4.948 -20.044 1.00 58.33 83 PRO A O 1
ATOM 668 N N . GLY A 1 84 ? 6.221 -3.254 -20.196 1.00 59.89 84 GLY A N 1
ATOM 669 C CA . GLY A 1 84 ? 7.184 -4.078 -20.908 1.00 51.80 84 GLY A CA 1
ATOM 670 C C . GLY A 1 84 ? 7.774 -5.171 -20.037 1.00 51.20 84 GLY A C 1
ATOM 671 O O . GLY A 1 84 ? 7.979 -6.299 -20.494 1.00 52.87 84 GLY A O 1
ATOM 672 N N . LEU A 1 85 ? 8.059 -4.853 -18.773 1.00 51.84 85 LEU A N 1
ATOM 673 C CA . LEU A 1 85 ? 8.542 -5.875 -17.850 1.00 56.18 85 LEU A CA 1
ATOM 674 C C . LEU A 1 85 ? 7.468 -6.924 -17.587 1.00 58.55 85 LEU A C 1
ATOM 675 O O . LEU A 1 85 ? 7.775 -8.113 -17.440 1.00 54.26 85 LEU A O 1
ATOM 680 N N . LEU A 1 86 ? 6.202 -6.504 -17.538 1.00 55.84 86 LEU A N 1
ATOM 681 C CA . LEU A 1 86 ? 5.111 -7.452 -17.341 1.00 55.56 86 LEU A CA 1
ATOM 682 C C . LEU A 1 86 ? 4.875 -8.291 -18.591 1.00 53.97 86 LEU A C 1
ATOM 683 O O . LEU A 1 86 ? 4.584 -9.489 -18.496 1.00 56.11 86 LEU A O 1
ATOM 688 N N . ALA A 1 87 ? 5.001 -7.681 -19.773 1.00 55.66 87 ALA A N 1
ATOM 689 C CA . ALA A 1 87 ? 4.818 -8.400 -21.028 1.00 55.48 87 ALA A CA 1
ATOM 690 C C . ALA A 1 87 ? 5.909 -9.432 -21.283 1.00 56.86 87 ALA A C 1
ATOM 691 O O . ALA A 1 87 ? 5.769 -10.237 -22.209 1.00 60.91 87 ALA A O 1
ATOM 693 N N . THR A 1 88 ? 6.987 -9.419 -20.496 1.00 56.59 88 THR A N 1
ATOM 694 C CA . THR A 1 88 ? 8.018 -10.442 -20.628 1.00 59.32 88 THR A CA 1
ATOM 695 C C . THR A 1 88 ? 7.459 -11.833 -20.351 1.00 53.26 88 THR A C 1
ATOM 696 O O . THR A 1 88 ? 7.883 -12.812 -20.976 1.00 59.34 88 THR A O 1
ATOM 700 N N . TYR A 1 89 ? 6.483 -11.934 -19.455 1.00 47.91 89 TYR A N 1
ATOM 701 C CA . TYR A 1 89 ? 5.966 -13.215 -19.002 1.00 47.62 89 TYR A CA 1
ATOM 702 C C . TYR A 1 89 ? 4.634 -13.539 -19.668 1.00 49.98 89 TYR A C 1
ATOM 703 O O . TYR A 1 89 ? 3.839 -12.651 -19.983 1.00 48.74 89 TYR A O 1
ATOM 712 N N . LYS A 1 90 ? 4.407 -14.834 -19.883 1.00 46.28 90 LYS A N 1
ATOM 713 C CA . LYS A 1 90 ? 3.162 -15.336 -20.443 1.00 48.28 90 LYS A CA 1
ATOM 714 C C . LYS A 1 90 ? 2.445 -16.295 -19.505 1.00 51.56 90 LYS A C 1
ATOM 715 O O . LYS A 1 90 ? 1.35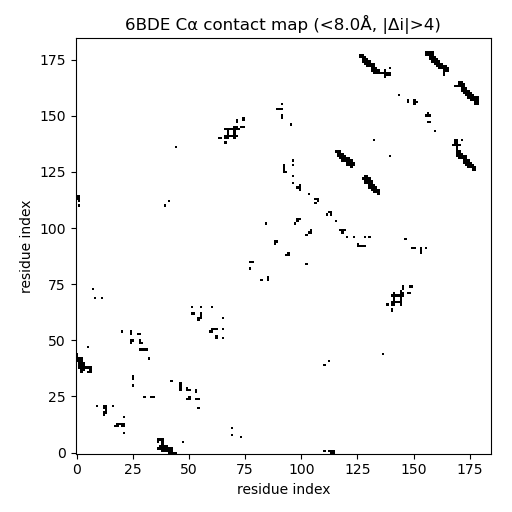0 -16.763 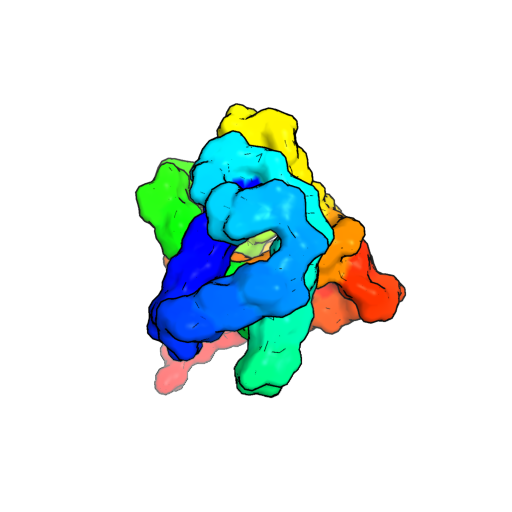-19.837 1.00 51.52 90 LYS A O 1
ATOM 721 N N . ASP A 1 91 ? 3.029 -16.600 -18.344 1.00 47.03 91 ASP A N 1
ATOM 722 C CA . ASP A 1 91 ? 2.481 -17.570 -17.412 1.00 47.80 91 ASP A CA 1
ATOM 723 C C . ASP A 1 91 ? 2.617 -17.013 -15.999 1.00 45.88 91 ASP A C 1
ATOM 724 O O . ASP A 1 91 ? 3.685 -16.478 -15.647 1.00 45.31 91 ASP A O 1
ATOM 729 N N . PRO A 1 92 ? 1.574 -17.115 -15.170 1.00 40.17 92 PRO A N 1
ATOM 730 C CA . PRO A 1 92 ? 1.663 -16.539 -13.819 1.00 42.54 92 PRO A CA 1
ATOM 731 C C . PRO A 1 92 ? 2.628 -17.277 -12.908 1.00 37.85 92 PRO A C 1
ATOM 732 O O . PRO A 1 92 ? 3.265 -16.640 -12.060 1.00 37.68 92 PRO A O 1
ATOM 736 N N . ILE A 1 93 ? 2.753 -18.597 -13.050 1.00 40.45 93 ILE A N 1
ATOM 737 C CA . ILE A 1 93 ? 3.679 -19.347 -12.206 1.00 36.16 93 ILE A CA 1
ATOM 738 C C . ILE A 1 93 ? 5.121 -18.990 -12.548 1.00 37.91 93 ILE A C 1
ATOM 739 O O . ILE A 1 93 ? 5.962 -18.820 -11.656 1.00 38.04 93 ILE A O 1
ATOM 744 N N . GLU A 1 94 ? 5.428 -18.859 -13.841 1.00 38.76 94 GLU A N 1
ATOM 745 C CA . GLU A 1 94 ? 6.787 -18.514 -14.249 1.00 39.97 94 GLU A CA 1
ATOM 746 C C . GLU A 1 94 ? 7.170 -17.118 -13.773 1.00 41.70 94 GLU A C 1
ATOM 747 O O . GLU A 1 94 ? 8.318 -16.883 -13.376 1.00 42.37 94 GLU A O 1
ATOM 753 N N . MET A 1 95 ? 6.222 -16.179 -13.804 1.00 37.25 95 MET A N 1
ATOM 754 C CA . MET A 1 95 ? 6.512 -14.822 -13.351 1.00 40.51 95 MET A CA 1
ATOM 755 C C . MET A 1 95 ? 6.778 -14.784 -11.850 1.00 36.07 95 MET A C 1
ATOM 756 O O . MET A 1 95 ? 7.721 -14.123 -11.398 1.00 36.41 95 MET A O 1
ATOM 761 N N . LEU A 1 96 ? 5.961 -15.488 -11.062 1.00 33.34 96 LEU A N 1
ATOM 762 C CA . LEU A 1 96 ? 6.161 -15.502 -9.617 1.00 31.88 96 LEU A CA 1
ATOM 763 C C . LEU A 1 96 ? 7.461 -16.199 -9.236 1.00 32.55 96 LEU A C 1
ATOM 764 O O . LEU A 1 96 ? 8.110 -15.805 -8.260 1.00 35.73 96 LEU A O 1
ATOM 769 N N . ALA A 1 97 ? 7.862 -17.224 -9.987 1.00 31.59 97 ALA A N 1
ATOM 770 C CA . ALA A 1 97 ? 9.157 -17.853 -9.756 1.00 37.65 97 ALA A CA 1
ATOM 771 C C . ALA A 1 97 ? 10.317 -17.001 -10.251 1.00 37.24 97 ALA A C 1
ATOM 772 O O . ALA A 1 97 ? 11.474 -17.401 -10.078 1.00 37.81 97 ALA A O 1
ATOM 774 N N . SER A 1 98 ? 10.038 -15.847 -10.855 1.00 39.18 98 SER A N 1
ATOM 775 C CA . SER A 1 98 ? 11.067 -14.963 -11.386 1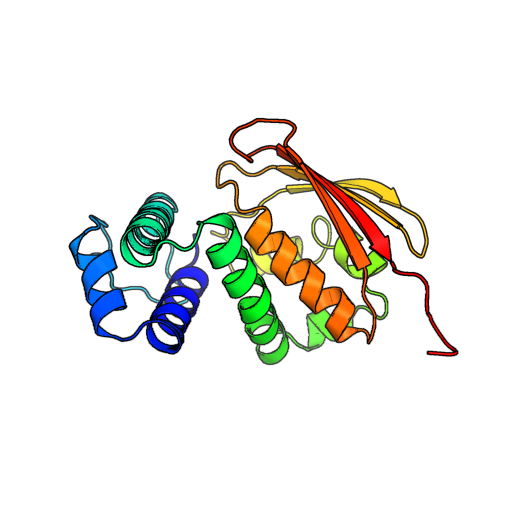.00 40.81 98 SER A CA 1
ATOM 776 C C . SER A 1 98 ? 11.149 -13.643 -10.629 1.00 36.39 98 SER A C 1
ATOM 777 O O . SER A 1 98 ? 11.828 -12.718 -11.088 1.00 39.29 98 SER A O 1
ATOM 780 N N . ILE A 1 99 ? 10.472 -13.532 -9.486 1.00 32.88 99 ILE A N 1
ATOM 781 C CA . ILE A 1 99 ? 10.517 -12.297 -8.709 1.00 32.83 99 ILE A CA 1
ATOM 782 C C . ILE A 1 99 ? 11.926 -12.051 -8.184 1.00 36.63 99 ILE A C 1
ATOM 783 O O . ILE A 1 99 ? 12.457 -10.938 -8.277 1.00 37.31 99 ILE A O 1
ATOM 788 N N . GLU A 1 100 ? 12.555 -13.092 -7.639 1.00 33.06 100 GLU A N 1
ATOM 789 C CA . GLU A 1 100 ? 13.837 -12.915 -6.966 1.00 32.42 100 GLU A CA 1
ATOM 790 C C . GLU A 1 100 ? 14.962 -12.651 -7.960 1.00 36.20 100 GLU A C 1
ATOM 791 O O . GLU A 1 100 ? 15.758 -11.723 -7.776 1.00 36.05 100 GLU A O 1
ATOM 797 N N . ASN A 1 101 ? 15.050 -13.454 -9.020 1.00 38.46 101 ASN A N 1
ATOM 798 C CA . ASN A 1 101 ? 16.203 -13.415 -9.909 1.00 37.80 101 ASN A CA 1
ATOM 799 C C . ASN A 1 101 ? 15.994 -12.559 -11.153 1.00 43.97 101 ASN A C 1
ATOM 800 O O . ASN A 1 101 ? 16.904 -12.477 -11.985 1.00 42.68 101 ASN A O 1
ATOM 805 N N . HIS A 1 102 ? 14.835 -11.920 -11.308 1.00 39.79 102 HIS A N 1
ATOM 806 C CA . HIS A 1 102 ? 14.651 -11.014 -12.436 1.00 38.56 102 HIS A CA 1
ATOM 807 C C . HIS A 1 102 ? 13.897 -9.748 -12.048 1.00 37.58 102 HIS A C 1
ATOM 808 O O . HIS A 1 102 ? 14.432 -8.643 -12.177 1.00 42.04 102 HIS A O 1
ATOM 815 N N . ILE A 1 103 ? 12.653 -9.901 -11.585 1.00 37.46 103 ILE A N 1
ATOM 816 C CA . ILE A 1 103 ? 11.786 -8.743 -11.370 1.00 37.84 103 ILE A CA 1
ATOM 817 C C . ILE A 1 103 ? 12.409 -7.789 -10.358 1.00 33.32 103 ILE A C 1
ATOM 818 O O . ILE A 1 103 ? 12.647 -6.611 -10.651 1.00 37.90 103 ILE A O 1
ATOM 823 N N . HIS A 1 104 ? 12.690 -8.285 -9.153 1.00 33.71 104 HIS A N 1
ATOM 824 C CA . HIS A 1 104 ? 13.258 -7.426 -8.124 1.00 35.28 104 HIS A CA 1
ATOM 825 C C . HIS A 1 104 ? 14.724 -7.095 -8.373 1.00 38.50 104 HIS A C 1
ATOM 826 O O . HIS A 1 104 ? 15.254 -6.185 -7.725 1.00 38.67 104 HIS A O 1
ATOM 833 N N . VAL A 1 105 ? 15.387 -7.797 -9.296 1.00 32.67 105 VAL A N 1
ATOM 834 C CA . VAL A 1 105 ? 16.694 -7.346 -9.761 1.00 38.06 105 VAL A CA 1
ATOM 835 C C . VAL A 1 105 ? 16.548 -6.064 -10.570 1.00 35.75 105 VAL A C 1
ATOM 836 O O . VAL A 1 105 ? 17.342 -5.126 -10.427 1.00 43.99 105 VAL A O 1
ATOM 840 N N . GLU A 1 106 ? 15.523 -5.998 -11.424 1.00 38.75 106 GLU A N 1
ATOM 841 C CA . GLU A 1 106 ? 15.266 -4.782 -12.187 1.00 41.03 106 GLU A CA 1
ATOM 842 C C . GLU A 1 106 ? 14.833 -3.641 -11.277 1.00 38.12 106 GLU A C 1
ATOM 843 O O . GLU A 1 106 ? 15.163 -2.477 -11.532 1.00 47.21 106 GLU A O 1
ATOM 849 N N . VAL A 1 107 ? 14.093 -3.956 -10.211 1.00 37.11 107 VAL A N 1
ATOM 850 C CA . VAL A 1 107 ? 13.641 -2.925 -9.280 1.00 36.62 107 VAL A CA 1
ATOM 851 C C . VAL A 1 107 ? 14.832 -2.265 -8.595 1.00 38.14 107 VAL A C 1
ATOM 852 O O . VAL A 1 107 ? 14.840 -1.050 -8.365 1.00 47.08 107 VAL A O 1
ATOM 856 N N . ARG A 1 108 ? 15.857 -3.052 -8.261 1.00 42.52 108 ARG A N 1
ATOM 857 C CA . ARG A 1 108 ? 17.041 -2.479 -7.629 1.00 42.39 108 ARG A CA 1
ATOM 858 C C . ARG A 1 108 ? 17.771 -1.530 -8.570 1.00 51.37 108 ARG A C 1
ATOM 859 O O . ARG A 1 108 ? 18.447 -0.600 -8.113 1.00 52.39 108 ARG A O 1
ATOM 867 N N . LYS A 1 109 ? 17.642 -1.743 -9.882 1.00 54.77 109 LYS A N 1
ATOM 868 C CA . LYS A 1 109 ? 18.183 -0.787 -10.842 1.00 56.68 109 LYS A CA 1
ATOM 869 C C . LYS A 1 109 ? 17.346 0.487 -10.876 1.00 59.98 109 LYS A C 1
ATOM 870 O O . LYS A 1 109 ? 17.887 1.594 -10.980 1.00 69.75 109 LYS A O 1
ATOM 876 N N . ILE A 1 110 ? 16.020 0.352 -10.806 1.00 64.77 110 ILE A N 1
ATOM 877 C CA . ILE A 1 110 ? 15.155 1.527 -10.715 1.00 63.24 110 ILE A CA 1
ATOM 878 C C . ILE A 1 110 ? 15.481 2.310 -9.451 1.00 64.49 110 ILE A C 1
ATOM 879 O O . ILE A 1 110 ? 15.886 3.477 -9.501 1.00 68.02 110 ILE A O 1
ATOM 884 N N . TYR A 1 111 ? 15.328 1.664 -8.299 1.00 58.05 111 TYR A N 1
ATOM 885 C CA . TYR A 1 111 ? 15.582 2.282 -6.998 1.00 54.98 111 TYR A CA 1
ATOM 886 C C . TYR A 1 111 ? 16.766 1.585 -6.346 1.00 46.60 111 TYR A C 1
ATOM 887 O O . TYR A 1 111 ? 16.597 0.519 -5.727 1.00 45.45 111 TYR A O 1
ATOM 896 N N . PRO A 1 112 ? 17.981 2.127 -6.463 1.00 48.52 112 PRO A N 1
ATOM 897 C CA . PRO A 1 112 ? 19.131 1.495 -5.795 1.00 51.24 112 PRO A CA 1
ATOM 898 C C . PRO A 1 112 ? 18.988 1.431 -4.288 1.00 51.45 112 PRO A C 1
ATOM 899 O O . PRO A 1 112 ? 19.607 0.565 -3.659 1.00 55.56 112 PRO A O 1
ATOM 903 N N . ASP A 1 113 ? 18.186 2.308 -3.690 1.00 48.84 113 ASP A N 1
ATOM 904 C CA . ASP A 1 113 ? 17.922 2.284 -2.260 1.00 47.39 113 ASP A CA 1
ATOM 905 C C . ASP A 1 113 ? 16.728 1.410 -1.896 1.00 49.28 113 ASP A C 1
ATOM 906 O O . ASP A 1 113 ? 16.225 1.507 -0.772 1.00 42.85 113 ASP A O 1
ATOM 911 N N . ALA A 1 114 ? 16.264 0.567 -2.816 1.00 46.61 114 ALA A N 1
ATOM 912 C CA . ALA A 1 114 ? 15.098 -0.262 -2.546 1.00 41.09 114 ALA A CA 1
ATOM 913 C C . ALA A 1 114 ? 15.394 -1.263 -1.439 1.00 40.13 114 ALA A C 1
ATOM 914 O O . ALA A 1 114 ? 16.502 -1.798 -1.338 1.00 43.32 114 ALA A O 1
ATOM 916 N N . GLU A 1 115 ? 14.393 -1.507 -0.600 1.00 40.06 115 GLU A N 1
ATOM 917 C CA . GLU A 1 115 ? 14.464 -2.508 0.460 1.00 44.25 115 GLU A CA 1
ATOM 918 C C . GLU A 1 115 ? 13.408 -3.559 0.137 1.00 42.04 115 GLU A C 1
ATOM 919 O O . GLU A 1 115 ? 12.210 -3.338 0.347 1.00 38.51 115 GLU A O 1
ATOM 925 N N . LEU A 1 116 ? 13.858 -4.696 -0.385 1.00 34.23 116 LEU A N 1
ATOM 926 C CA . LEU A 1 116 ? 12.993 -5.700 -0.974 1.00 31.16 116 LEU A CA 1
ATOM 927 C C . LEU A 1 116 ? 13.041 -6.998 -0.176 1.00 30.86 116 LEU A C 1
ATOM 928 O O . LEU A 1 116 ? 14.028 -7.272 0.513 1.00 34.81 116 LEU A O 1
ATOM 933 N N . PRO A 1 117 ? 11.993 -7.811 -0.242 1.00 28.29 117 PRO A N 1
ATOM 934 C CA . PRO A 1 117 ? 12.012 -9.114 0.424 1.00 29.62 117 PRO A CA 1
ATOM 935 C C . PRO A 1 117 ? 12.800 -10.119 -0.410 1.00 30.19 117 PRO A C 1
ATOM 936 O O . PRO A 1 117 ? 13.286 -9.819 -1.498 1.00 32.85 117 PRO A O 1
ATOM 940 N N . THR A 1 118 ? 12.921 -11.329 0.124 1.00 26.24 118 THR A N 1
ATOM 941 C CA . THR A 1 118 ? 13.523 -12.442 -0.593 1.00 30.11 118 THR A CA 1
ATOM 942 C C . THR A 1 118 ? 12.477 -13.521 -0.832 1.00 26.49 118 THR A C 1
ATOM 943 O O . THR A 1 118 ? 11.663 -13.818 0.049 1.00 29.11 118 THR A O 1
ATOM 947 N N . PHE A 1 119 ? 12.487 -14.085 -2.035 1.00 30.10 119 PHE A N 1
ATOM 948 C CA . PHE A 1 119 ? 11.651 -15.223 -2.388 1.00 30.22 119 PHE A CA 1
ATOM 949 C C . PHE A 1 119 ? 12.555 -16.357 -2.844 1.00 33.77 119 PHE A C 1
ATOM 950 O O . PHE A 1 119 ? 13.380 -16.172 -3.745 1.00 37.29 119 PHE A O 1
ATOM 958 N N . VAL A 1 120 ? 12.409 -17.522 -2.221 1.00 28.80 120 VAL A N 1
ATOM 959 C CA . VAL A 1 120 ? 13.214 -18.695 -2.543 1.00 34.32 120 VAL A CA 1
ATOM 960 C C . VAL A 1 120 ? 12.274 -19.808 -2.980 1.00 32.39 120 VAL A C 1
ATOM 961 O O . VAL A 1 120 ? 11.415 -20.243 -2.202 1.00 31.55 120 VAL A O 1
ATOM 965 N N . VAL A 1 121 ? 12.437 -20.266 -4.217 1.00 33.50 121 VAL A N 1
ATOM 966 C CA . VAL A 1 121 ? 11.626 -21.360 -4.738 1.00 35.13 121 VAL A CA 1
ATOM 967 C C . VAL A 1 121 ? 12.135 -22.673 -4.159 1.00 32.66 121 VAL A C 1
ATOM 968 O O . VAL A 1 121 ? 13.338 -22.959 -4.200 1.00 34.35 121 VAL A O 1
ATOM 972 N N . GLU A 1 122 ? 11.221 -23.469 -3.605 1.00 34.01 122 GLU A N 1
ATOM 973 C CA . GLU A 1 122 ? 11.538 -24.812 -3.141 1.00 38.78 122 GLU A CA 1
ATOM 974 C C . GLU A 1 122 ? 10.965 -25.904 -4.029 1.00 42.12 122 GLU A C 1
ATOM 975 O O . GLU A 1 122 ? 11.596 -26.951 -4.183 1.00 48.43 122 GLU A O 1
ATOM 981 N N . GLU A 1 123 ? 9.788 -25.683 -4.612 1.00 41.30 123 GLU A N 1
ATOM 982 C CA . GLU A 1 123 ? 9.177 -26.611 -5.552 1.00 45.97 123 GLU A CA 1
ATOM 983 C C . GLU A 1 123 ? 8.486 -25.811 -6.646 1.00 39.90 123 GLU A C 1
ATOM 984 O O . GLU A 1 123 ? 7.993 -24.706 -6.407 1.00 42.21 123 GLU A O 1
ATOM 990 N N . LYS A 1 124 ? 8.451 -26.378 -7.851 1.00 48.37 124 LYS A N 1
ATOM 991 C CA . LYS A 1 124 ? 7.832 -25.691 -8.978 1.00 51.93 124 LYS A CA 1
ATOM 992 C C . LYS A 1 124 ? 7.420 -26.702 -10.037 1.00 59.95 124 LYS A C 1
ATOM 993 O O . LYS A 1 124 ? 8.243 -27.509 -10.480 1.00 66.17 124 LYS A O 1
ATOM 999 N N . THR A 1 125 ? 6.153 -26.654 -10.431 1.00 47.89 125 THR A N 1
ATOM 1000 C CA . THR A 1 125 ? 5.654 -27.334 -11.617 1.00 49.97 125 THR A CA 1
ATOM 1001 C C . THR A 1 125 ? 5.014 -26.289 -12.531 1.00 50.81 125 THR A C 1
ATOM 1002 O O . THR A 1 125 ? 5.123 -25.081 -12.299 1.00 50.74 125 THR A O 1
ATOM 1006 N N . ALA A 1 126 ? 4.339 -26.762 -13.580 1.00 51.69 126 ALA A N 1
ATOM 1007 C CA . ALA A 1 126 ? 3.692 -25.839 -14.505 1.00 57.25 126 ALA A CA 1
ATOM 1008 C C . ALA A 1 126 ? 2.522 -25.115 -13.853 1.00 56.48 126 ALA A C 1
ATOM 1009 O O . ALA A 1 126 ? 2.215 -23.977 -14.226 1.00 55.75 126 ALA A O 1
ATOM 1011 N N . ASN A 1 127 ? 1.867 -25.748 -12.878 1.00 49.94 127 ASN A N 1
ATOM 1012 C CA . ASN A 1 127 ? 0.695 -25.169 -12.235 1.00 44.35 127 ASN A CA 1
ATOM 1013 C C . ASN A 1 127 ? 0.818 -25.125 -10.716 1.00 48.07 127 ASN A C 1
ATOM 1014 O O . ASN A 1 127 ? -0.195 -24.930 -10.033 1.00 42.24 127 ASN A O 1
ATOM 1019 N N . SER A 1 128 ? 2.020 -25.302 -10.169 1.00 40.12 128 SER A N 1
ATOM 1020 C CA . SER A 1 128 ? 2.236 -25.241 -8.731 1.00 39.14 128 SER A CA 1
ATOM 1021 C C . SER A 1 128 ? 3.544 -24.517 -8.450 1.00 39.46 128 SER A C 1
ATOM 1022 O O . SER A 1 128 ? 4.460 -24.512 -9.275 1.00 39.35 128 SER A O 1
ATOM 1025 N N . LEU A 1 129 ? 3.622 -23.905 -7.270 1.00 38.32 129 LEU A N 1
ATOM 1026 C CA . LEU A 1 129 ? 4.813 -23.164 -6.875 1.00 33.94 129 LEU A CA 1
ATOM 1027 C C . LEU A 1 129 ? 4.815 -22.996 -5.364 1.00 33.87 129 LEU A C 1
ATOM 1028 O O . LEU A 1 129 ? 3.839 -22.502 -4.793 1.00 36.94 129 LEU A O 1
ATOM 1033 N N . THR A 1 130 ? 5.908 -23.408 -4.725 1.00 34.11 130 THR A N 1
ATOM 1034 C CA . THR A 1 130 ? 6.099 -23.234 -3.291 1.00 33.36 130 THR A CA 1
ATOM 1035 C C . THR A 1 130 ? 7.326 -22.361 -3.076 1.00 30.41 130 THR A C 1
ATOM 1036 O O . THR A 1 130 ? 8.429 -22.722 -3.501 1.00 33.01 130 THR A O 1
ATOM 1040 N N . MET A 1 131 ? 7.133 -21.216 -2.425 1.00 30.60 131 MET A N 1
ATOM 1041 C CA . MET A 1 131 ? 8.203 -20.258 -2.197 1.00 31.05 131 MET A CA 1
ATOM 1042 C C . MET A 1 131 ? 8.244 -19.855 -0.731 1.00 33.40 131 MET A C 1
ATOM 1043 O O . MET A 1 131 ? 7.221 -19.847 -0.041 1.00 33.37 131 MET A O 1
ATOM 1048 N N . ILE A 1 132 ? 9.441 -19.514 -0.265 1.00 30.60 132 ILE A N 1
ATOM 1049 C CA . ILE A 1 132 ? 9.649 -19.006 1.085 1.00 35.53 132 ILE A CA 1
ATOM 1050 C C . ILE A 1 132 ? 9.834 -17.498 0.999 1.00 29.46 132 ILE A C 1
ATOM 1051 O O . ILE A 1 132 ? 10.748 -17.013 0.320 1.00 31.79 132 ILE A O 1
ATOM 1056 N N . TYR A 1 133 ? 8.965 -16.761 1.679 1.00 30.36 133 TYR A N 1
ATOM 1057 C CA . TYR A 1 133 ? 9.039 -15.310 1.752 1.00 24.72 133 TYR A CA 1
ATOM 1058 C C . TYR A 1 133 ? 9.732 -14.922 3.050 1.00 27.09 133 TYR A C 1
ATOM 1059 O O . TYR A 1 133 ? 9.371 -15.417 4.121 1.00 28.21 133 TYR A O 1
ATOM 1068 N N . LYS A 1 134 ? 10.731 -14.048 2.953 1.00 27.56 134 LYS A N 1
ATOM 1069 C CA . LYS A 1 134 ? 11.466 -13.576 4.120 1.00 30.28 134 LYS A CA 1
ATOM 1070 C C . LYS A 1 134 ? 11.606 -12.065 4.036 1.00 30.76 134 LYS A C 1
ATOM 1071 O O . LYS A 1 134 ? 12.111 -11.541 3.038 1.00 32.34 134 LYS A O 1
ATOM 1077 N N . SER A 1 135 ? 11.158 -11.374 5.084 1.00 28.41 135 SER A N 1
ATOM 1078 C CA . SER A 1 135 ? 11.287 -9.925 5.180 1.00 27.70 135 SER A CA 1
ATOM 1079 C C . SER A 1 135 ? 10.978 -9.462 6.596 1.00 26.64 135 SER A C 1
ATOM 1080 O O . SER A 1 135 ? 9.967 -9.868 7.178 1.00 27.75 135 SER A O 1
ATOM 1083 N N . SER A 1 136 ? 11.836 -8.607 7.156 1.00 27.29 136 SER A N 1
ATOM 1084 C CA . SER A 1 136 ? 11.588 -8.077 8.493 1.00 28.36 136 SER A CA 1
ATOM 1085 C C . SER A 1 136 ? 10.315 -7.243 8.556 1.00 34.23 136 SER A C 1
ATOM 1086 O O . SER A 1 136 ? 9.798 -7.002 9.653 1.00 35.53 136 SER A O 1
ATOM 1089 N N . ARG A 1 137 ? 9.800 -6.802 7.410 1.00 32.31 137 ARG A N 1
ATOM 1090 C CA . ARG A 1 137 ? 8.619 -5.952 7.359 1.00 28.45 137 ARG A CA 1
ATOM 1091 C C . ARG A 1 137 ? 7.314 -6.737 7.378 1.00 29.76 137 ARG A C 1
ATOM 1092 O O . ARG A 1 137 ? 6.251 -6.131 7.561 1.00 28.90 137 ARG A O 1
ATOM 1100 N N . ALA A 1 138 ? 7.370 -8.058 7.194 1.00 29.17 138 ALA A N 1
ATOM 1101 C CA . ALA A 1 138 ? 6.209 -8.938 7.349 1.00 27.69 138 ALA A CA 1
ATOM 1102 C C . ALA A 1 138 ? 5.034 -8.485 6.486 1.00 27.81 138 ALA A C 1
ATOM 1103 O O . ALA A 1 138 ? 3.887 -8.435 6.935 1.00 31.54 138 ALA A O 1
ATOM 1105 N N . MET A 1 139 ? 5.323 -8.149 5.231 1.00 27.06 139 MET A N 1
ATOM 1106 C CA . MET A 1 139 ? 4.302 -7.712 4.280 1.00 27.32 139 MET A CA 1
ATOM 1107 C C . MET A 1 139 ? 3.855 -8.850 3.372 1.00 28.59 139 MET A C 1
ATOM 1108 O O . MET A 1 139 ? 3.696 -8.672 2.161 1.00 30.01 139 MET A O 1
ATOM 1113 N N . HIS A 1 140 ? 3.632 -10.033 3.953 1.00 25.25 140 HIS A N 1
ATOM 1114 C CA . HIS A 1 140 ? 3.271 -11.203 3.158 1.00 26.69 140 HIS A CA 1
ATOM 1115 C C . HIS A 1 140 ? 1.950 -11.002 2.424 1.00 24.97 140 HIS A C 1
ATOM 1116 O O . HIS A 1 140 ? 1.783 -11.473 1.292 1.00 25.77 140 HIS A O 1
ATOM 1123 N N . HIS A 1 141 ? 0.994 -10.313 3.050 1.00 28.73 141 HIS A N 1
ATOM 1124 C CA . HIS A 1 141 ? -0.292 -10.093 2.401 1.00 26.19 141 HIS A CA 1
ATOM 1125 C C . HIS A 1 141 ? -0.228 -9.027 1.316 1.00 27.82 141 HIS A C 1
ATOM 1126 O O . HIS A 1 141 ? -1.066 -9.035 0.407 1.00 28.10 141 HIS A O 1
ATOM 1133 N N . PHE A 1 142 ? 0.740 -8.110 1.391 1.00 27.03 142 PHE A N 1
ATOM 1134 C CA . PHE A 1 142 ? 1.007 -7.235 0.255 1.00 28.30 142 PHE A CA 1
ATOM 1135 C C . PHE A 1 142 ? 1.454 -8.048 -0.952 1.00 29.91 142 PHE A C 1
ATOM 1136 O O . PHE A 1 142 ? 0.986 -7.820 -2.074 1.00 28.74 142 PHE A O 1
ATOM 1144 N N . GLY A 1 143 ? 2.351 -9.013 -0.737 1.00 28.01 143 GLY A N 1
ATOM 1145 C CA . GLY A 1 143 ? 2.738 -9.905 -1.813 1.00 28.27 143 GLY A CA 1
ATOM 1146 C C . GLY A 1 143 ? 1.617 -10.824 -2.253 1.00 27.00 143 GLY A C 1
ATOM 1147 O O . GLY A 1 143 ? 1.514 -11.154 -3.437 1.00 27.89 143 GLY A O 1
ATOM 1148 N N . LEU A 1 144 ? 0.764 -11.248 -1.315 1.00 27.95 144 LEU A N 1
ATOM 1149 C CA . LEU A 1 144 ? -0.374 -12.087 -1.677 1.00 28.23 144 LEU A CA 1
ATOM 1150 C C . LEU A 1 144 ? -1.319 -11.350 -2.616 1.00 27.34 144 LEU A C 1
ATOM 1151 O O . LEU A 1 144 ? -1.828 -11.935 -3.579 1.00 28.04 144 LEU A O 1
ATOM 1156 N N . GLY A 1 145 ? -1.561 -10.064 -2.355 1.00 29.30 145 GLY A N 1
ATOM 1157 C CA . GLY A 1 145 ? -2.408 -9.289 -3.246 1.00 28.55 145 GLY A CA 1
ATOM 1158 C C . GLY A 1 145 ? -1.802 -9.127 -4.627 1.00 29.65 145 GLY A C 1
ATOM 1159 O O . GLY A 1 145 ? -2.516 -9.143 -5.633 1.00 30.14 145 GLY A O 1
ATOM 1160 N N . LEU A 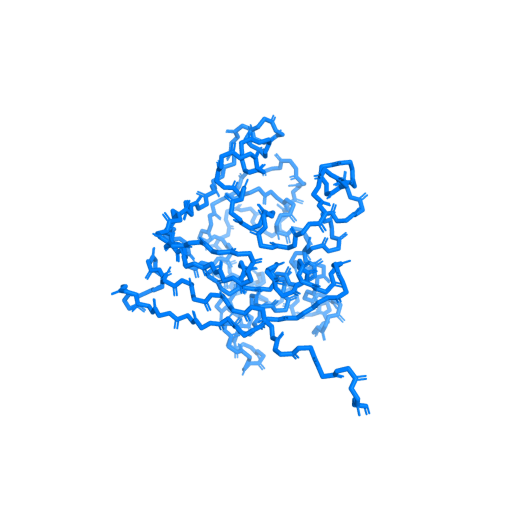1 146 ? -0.478 -8.969 -4.694 1.00 28.76 146 LEU A N 1
ATOM 1161 C CA . LEU A 1 146 ? 0.191 -8.912 -5.989 1.00 32.26 146 LEU A CA 1
ATOM 1162 C C . LEU A 1 146 ? 0.120 -10.257 -6.702 1.00 34.18 146 LEU A C 1
ATOM 1163 O O . LEU A 1 146 ? -0.009 -10.309 -7.931 1.00 31.86 146 LEU A O 1
ATOM 1168 N N . MET A 1 147 ? 0.205 -11.356 -5.946 1.00 30.72 147 MET A N 1
ATOM 1169 C CA . MET A 1 147 ? 0.074 -12.679 -6.547 1.00 27.18 147 MET A CA 1
ATOM 1170 C C . MET A 1 147 ? -1.337 -12.909 -7.073 1.00 27.10 147 MET A C 1
ATOM 1171 O O . MET A 1 147 ? -1.516 -13.490 -8.150 1.00 32.20 147 MET A O 1
ATOM 1176 N N . ASN A 1 148 ? -2.351 -12.471 -6.319 1.00 29.71 148 ASN A N 1
ATOM 1177 C CA . ASN A 1 148 ? -3.734 -12.604 -6.770 1.00 33.25 148 ASN A CA 1
ATOM 1178 C C . ASN A 1 148 ? -3.934 -11.946 -8.129 1.00 36.56 148 ASN A C 1
ATOM 1179 O O . ASN A 1 148 ? -4.536 -12.531 -9.037 1.00 36.09 148 ASN A O 1
ATOM 1184 N N . LYS A 1 149 ? -3.429 -10.721 -8.285 1.00 31.34 149 LYS A N 1
ATOM 1185 C CA . LYS A 1 149 ? -3.598 -9.990 -9.533 1.00 34.87 149 LYS A CA 1
ATOM 1186 C C . LYS A 1 149 ? -2.671 -10.483 -10.634 1.00 36.50 149 LYS A C 1
ATOM 1187 O O . LYS A 1 149 ? -2.953 -10.243 -11.814 1.00 36.75 149 LYS A O 1
ATOM 1193 N N . THR A 1 150 ? -1.575 -11.158 -10.281 1.00 35.28 150 THR A N 1
ATOM 1194 C CA . THR A 1 150 ? -0.739 -11.791 -11.296 1.00 36.30 150 THR A CA 1
ATOM 1195 C C . THR A 1 150 ? -1.513 -12.883 -12.022 1.00 38.60 150 THR A C 1
ATOM 1196 O O . THR A 1 150 ? -1.476 -12.977 -13.255 1.00 39.65 150 THR A O 1
ATOM 1200 N N . PHE A 1 151 ? -2.234 -13.715 -11.267 1.00 36.03 151 PHE A N 1
ATOM 1201 C CA . PHE A 1 151 ? -3.056 -14.749 -11.886 1.00 35.52 151 PHE A CA 1
ATOM 1202 C C . PHE A 1 151 ? -4.226 -14.140 -12.648 1.00 36.14 151 PHE A C 1
ATOM 1203 O O . PHE A 1 151 ? -4.587 -14.622 -13.728 1.00 40.02 151 PHE A O 1
ATOM 1211 N N . GLU A 1 152 ? -4.824 -13.076 -12.105 1.00 35.73 152 GLU A N 1
ATOM 1212 C CA . GLU A 1 152 ? -5.921 -12.409 -12.797 1.00 38.45 152 GLU A CA 1
ATOM 1213 C C . GLU A 1 152 ? -5.448 -11.779 -14.101 1.00 37.71 152 GLU A C 1
ATOM 1214 O O . GLU A 1 152 ? -6.188 -11.752 -15.092 1.00 42.09 152 GLU A O 1
ATOM 1220 N N . HIS A 1 153 ? -4.214 -11.266 -14.118 1.00 42.39 153 HIS A N 1
ATOM 1221 C CA . HIS A 1 153 ? -3.679 -10.654 -15.330 1.00 41.90 153 HIS A CA 1
ATOM 1222 C C . HIS A 1 153 ? -3.588 -11.666 -16.467 1.00 44.75 153 HIS A C 1
ATOM 1223 O O . HIS A 1 153 ? -3.818 -11.323 -17.633 1.00 48.58 153 HIS A O 1
ATOM 1230 N N . PHE A 1 154 ? -3.259 -12.917 -16.148 1.00 44.17 154 PHE A N 1
ATOM 1231 C CA . PHE A 1 154 ? -3.163 -13.979 -17.139 1.00 44.40 154 PHE A CA 1
ATOM 1232 C C . PHE A 1 154 ? -4.458 -14.773 -17.276 1.00 52.46 154 PHE A C 1
ATOM 1233 O O . PHE A 1 154 ? -4.426 -15.916 -17.749 1.00 52.53 154 PHE A O 1
ATOM 1241 N N . ASN A 1 155 ? -5.589 -14.189 -16.877 1.00 43.07 155 ASN A N 1
ATOM 1242 C CA . ASN A 1 155 ? -6.902 -14.829 -16.976 1.00 46.99 155 ASN A CA 1
ATOM 1243 C C . ASN A 1 155 ? -6.906 -16.189 -16.281 1.00 47.77 155 ASN A C 1
ATOM 1244 O O . ASN A 1 155 ? -7.394 -17.190 -16.810 1.00 50.54 155 ASN A O 1
ATOM 1249 N N . SER A 1 156 ? -6.350 -16.215 -15.072 1.00 47.72 156 SER A N 1
ATOM 1250 C CA . SER A 1 156 ? -6.243 -17.434 -14.286 1.00 44.44 156 SER A CA 1
ATOM 1251 C C . SER A 1 156 ? -6.544 -17.106 -12.830 1.00 44.32 156 SER A C 1
ATOM 1252 O O . SER A 1 156 ? -6.804 -15.954 -12.469 1.00 45.37 156 SER A O 1
ATOM 1255 N N . SER A 1 157 ? -6.511 -18.137 -11.990 1.00 41.03 157 SER A N 1
ATOM 1256 C CA . SER A 1 157 ? -6.717 -17.979 -10.559 1.00 43.27 157 SER A CA 1
ATOM 1257 C C . SER A 1 157 ? -5.974 -19.095 -9.842 1.00 40.37 157 SER A C 1
ATOM 1258 O O . SER A 1 157 ? -5.635 -20.121 -10.437 1.00 42.09 157 SER A O 1
ATOM 1261 N N . ALA A 1 158 ? -5.723 -18.888 -8.552 1.00 42.27 158 ALA A N 1
ATOM 1262 C CA . ALA A 1 158 ? -4.928 -19.843 -7.797 1.00 38.03 158 ALA A CA 1
ATOM 1263 C C . ALA A 1 158 ? -5.367 -19.868 -6.343 1.00 34.85 158 ALA A C 1
ATOM 1264 O O . ALA A 1 158 ? -5.796 -18.854 -5.785 1.00 38.32 158 ALA A O 1
ATOM 1266 N N . GLU A 1 159 ? -5.258 -21.049 -5.740 1.00 32.65 159 GLU A N 1
ATOM 1267 C CA . GLU A 1 159 ? -5.338 -21.189 -4.294 1.00 37.32 159 GLU A CA 1
ATOM 1268 C C . GLU A 1 159 ? -3.951 -20.955 -3.710 1.00 36.77 159 GLU A C 1
ATOM 1269 O O . GLU A 1 159 ? -2.999 -21.660 -4.062 1.00 37.47 159 GLU A O 1
ATOM 1275 N N . ILE A 1 160 ? -3.829 -19.963 -2.834 1.00 34.82 160 ILE A N 1
ATOM 1276 C CA . ILE A 1 160 ? -2.549 -19.590 -2.243 1.00 30.26 160 ILE A CA 1
ATOM 1277 C C . ILE A 1 160 ? -2.669 -19.723 -0.732 1.00 36.53 160 ILE A C 1
ATOM 1278 O O . ILE A 1 160 ? -3.442 -18.995 -0.097 1.00 35.80 160 ILE A O 1
ATOM 1283 N N . ILE A 1 161 ? -1.906 -20.651 -0.161 1.00 33.43 161 ILE A N 1
ATOM 1284 C CA . ILE A 1 161 ? -1.921 -20.930 1.269 1.00 32.50 161 ILE A CA 1
ATOM 1285 C C . ILE A 1 161 ? -0.656 -20.349 1.883 1.00 31.85 161 ILE A C 1
ATOM 1286 O O . ILE A 1 161 ? 0.447 -20.558 1.363 1.00 32.13 161 ILE A O 1
ATOM 1291 N N . LEU A 1 162 ? -0.816 -19.619 2.982 1.00 31.37 162 LEU A N 1
ATOM 1292 C CA . LEU A 1 162 ? 0.296 -18.993 3.683 1.00 29.23 162 LEU A CA 1
ATOM 1293 C C . LEU A 1 162 ? 0.527 -19.706 5.007 1.00 35.14 162 LEU A C 1
ATOM 1294 O O . LEU A 1 162 ? -0.403 -19.861 5.805 1.00 35.66 162 LEU A O 1
ATOM 1299 N N . GLU A 1 163 ? 1.765 -20.139 5.235 1.00 30.93 163 GLU A N 1
ATOM 1300 C CA . GLU A 1 163 ? 2.169 -20.784 6.481 1.00 34.20 163 GLU A CA 1
ATOM 1301 C C . GLU A 1 163 ? 3.251 -19.929 7.125 1.00 36.97 163 GLU A C 1
ATOM 1302 O O . GLU A 1 163 ? 4.357 -19.813 6.587 1.00 37.46 163 GLU A O 1
ATOM 1308 N N . LYS A 1 164 ? 2.933 -19.332 8.271 1.00 32.64 164 LYS A N 1
ATOM 1309 C CA . LYS A 1 164 ? 3.888 -18.494 8.987 1.00 34.06 164 LYS A CA 1
ATOM 1310 C C . LYS A 1 164 ? 4.898 -19.387 9.697 1.00 35.22 164 LYS A C 1
ATOM 1311 O O . LYS A 1 164 ? 4.569 -20.039 10.693 1.00 38.16 164 LYS A O 1
ATOM 1317 N N . ILE A 1 165 ? 6.128 -19.425 9.181 1.00 31.02 165 ILE A N 1
ATOM 1318 C CA . ILE A 1 165 ? 7.183 -20.172 9.857 1.00 35.72 165 ILE A CA 1
ATOM 1319 C C . ILE A 1 165 ? 7.610 -19.446 11.126 1.00 36.06 165 ILE A C 1
ATOM 1320 O O . ILE A 1 165 ? 7.796 -20.065 12.181 1.00 42.88 165 ILE A O 1
ATOM 1325 N N . LYS A 1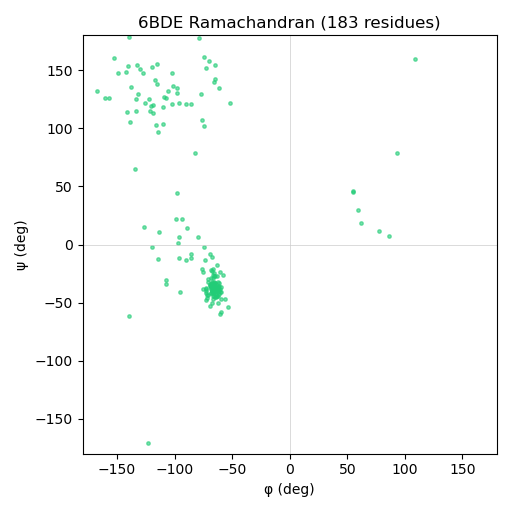 166 ? 7.775 -18.130 11.044 1.00 36.73 166 LYS A N 1
ATOM 1326 C 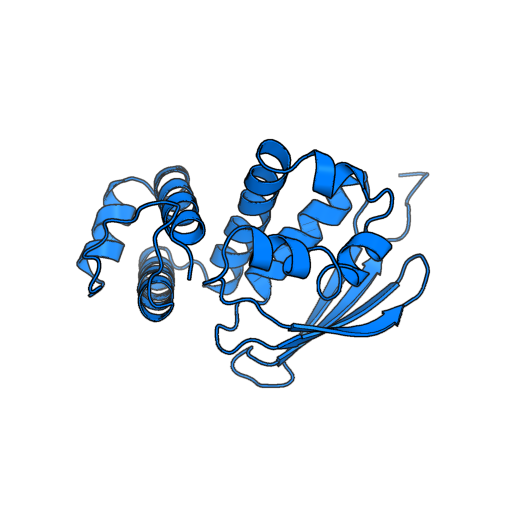CA . LYS A 1 166 ? 7.921 -17.280 12.215 1.00 39.34 166 LYS A CA 1
ATOM 1327 C C . LYS A 1 166 ? 6.593 -16.586 12.483 1.00 37.65 166 LYS A C 1
ATOM 1328 O O . LYS A 1 166 ? 5.939 -16.099 11.556 1.00 38.01 166 LYS A O 1
ATOM 1334 N N . GLU A 1 167 ? 6.193 -16.552 13.757 1.00 38.99 167 GLU A N 1
ATOM 1335 C CA . GLU A 1 167 ? 4.851 -16.089 14.097 1.00 42.04 167 GLU A CA 1
ATOM 1336 C C . GLU A 1 167 ? 4.635 -14.627 13.726 1.00 38.41 167 GLU A C 1
ATOM 1337 O O . GLU A 1 167 ? 3.499 -14.219 13.457 1.00 41.48 167 GLU A O 1
ATOM 1343 N N . ASP A 1 168 ? 5.699 -13.827 13.695 1.00 38.62 168 ASP A N 1
ATOM 1344 C CA . ASP A 1 168 ? 5.576 -12.410 13.372 1.00 39.14 168 ASP A CA 1
ATOM 1345 C C . ASP A 1 168 ? 5.462 -12.144 11.873 1.00 37.01 168 ASP A C 1
ATOM 1346 O O . ASP A 1 168 ? 5.472 -10.978 11.465 1.00 34.17 168 ASP A O 1
ATOM 1351 N N . GLY A 1 169 ? 5.360 -13.186 11.051 1.00 33.58 169 GLY A N 1
ATOM 1352 C CA . GLY A 1 169 ? 5.182 -13.014 9.625 1.00 28.88 169 GLY A CA 1
ATOM 1353 C C . GLY A 1 169 ? 6.426 -12.644 8.851 1.00 29.48 169 GLY A C 1
ATOM 1354 O O . GLY A 1 169 ? 6.314 -12.272 7.678 1.00 28.02 169 GLY A O 1
ATOM 1355 N N . THR A 1 170 ? 7.607 -12.732 9.461 1.00 31.89 170 THR A N 1
ATOM 1356 C CA . THR A 1 170 ? 8.846 -12.404 8.768 1.00 27.06 170 THR A CA 1
ATOM 1357 C C . THR A 1 170 ? 9.411 -13.573 7.972 1.00 32.30 170 THR A C 1
ATOM 1358 O O . THR A 1 170 ? 10.376 -13.382 7.224 1.00 31.74 170 THR A O 1
ATOM 1362 N N . GLU A 1 171 ? 8.847 -14.769 8.122 1.00 29.17 171 GLU A N 1
ATOM 1363 C CA . GLU A 1 171 ? 9.177 -15.911 7.273 1.00 30.05 171 GLU A CA 1
ATOM 1364 C C . GLU A 1 171 ? 7.883 -16.665 7.006 1.00 29.82 171 GLU A C 1
ATOM 1365 O O . GLU A 1 171 ? 7.287 -17.223 7.933 1.00 31.04 171 GLU A O 1
ATOM 1371 N N . VAL A 1 172 ? 7.443 -16.671 5.750 1.00 26.28 172 VAL A N 1
ATOM 1372 C CA . VAL A 1 172 ? 6.151 -17.229 5.368 1.00 30.13 172 VAL A CA 1
ATOM 1373 C C . VAL A 1 172 ? 6.346 -18.139 4.165 1.00 32.52 172 VAL A C 1
ATOM 1374 O O . VAL A 1 172 ? 6.962 -17.739 3.171 1.00 29.91 172 VAL A O 1
ATOM 1378 N N . LYS A 1 173 ? 5.816 -19.357 4.252 1.00 27.90 173 LYS A N 1
ATOM 1379 C CA . LYS A 1 173 ? 5.827 -20.291 3.134 1.00 26.34 173 LYS A CA 1
ATOM 1380 C C . LYS A 1 173 ? 4.566 -20.088 2.301 1.00 28.60 173 LYS A C 1
ATOM 1381 O O . LYS A 1 173 ? 3.450 -20.215 2.816 1.00 31.45 173 LYS A O 1
ATOM 1387 N N . PHE A 1 174 ? 4.745 -19.769 1.022 1.00 27.02 174 PHE A N 1
ATOM 1388 C CA . PHE A 1 174 ? 3.641 -19.615 0.083 1.00 27.19 174 PHE A CA 1
ATOM 1389 C C . PHE A 1 174 ? 3.465 -20.918 -0.686 1.00 28.82 174 PHE A C 1
ATOM 1390 O O . PHE A 1 174 ? 4.399 -21.380 -1.350 1.00 31.12 174 PHE A O 1
ATOM 1398 N N . ILE A 1 175 ? 2.277 -21.504 -0.599 1.00 28.43 175 ILE A N 1
ATOM 1399 C CA . ILE A 1 175 ? 1.933 -22.704 -1.353 1.00 32.21 175 ILE A CA 1
ATOM 1400 C C . ILE A 1 175 ? 0.907 -22.285 -2.398 1.00 36.09 175 ILE A C 1
ATOM 1401 O O . ILE A 1 175 ? -0.269 -22.071 -2.083 1.00 36.31 175 ILE A O 1
ATOM 1406 N N . ILE A 1 176 ? 1.351 -22.161 -3.645 1.00 32.75 176 ILE A N 1
ATOM 1407 C CA . ILE A 1 176 ? 0.535 -21.646 -4.738 1.00 33.13 176 ILE A CA 1
ATOM 1408 C C . ILE A 1 176 ? 0.157 -22.802 -5.652 1.00 32.43 176 ILE A C 1
ATOM 1409 O O . ILE A 1 176 ? 1.030 -23.531 -6.138 1.00 35.89 176 ILE A O 1
ATOM 1414 N N . ASN A 1 177 ? -1.143 -22.965 -5.892 1.00 36.01 177 ASN A N 1
ATOM 1415 C CA . ASN A 1 177 ? -1.658 -24.011 -6.770 1.00 41.75 177 ASN A CA 1
ATOM 1416 C C . ASN A 1 177 ? -2.684 -23.390 -7.706 1.00 46.29 177 ASN A C 1
ATOM 1417 O O . ASN A 1 177 ? -3.737 -22.927 -7.255 1.00 41.16 177 ASN A O 1
ATOM 1422 N N . LYS A 1 178 ? -2.377 -23.375 -9.002 1.00 41.31 178 LYS A N 1
ATOM 1423 C CA . LYS A 1 178 ? -3.326 -22.864 -9.980 1.00 44.97 178 LYS A CA 1
ATOM 1424 C C . LYS A 1 178 ? -4.594 -23.707 -9.961 1.00 46.71 178 LYS A C 1
ATOM 1425 O O . LYS A 1 178 ? -4.543 -24.939 -9.934 1.00 46.45 178 LYS A O 1
ATOM 1431 N N . ASN A 1 179 ? -5.737 -23.029 -9.971 1.00 46.99 179 ASN A N 1
ATOM 1432 C CA . ASN A 1 179 ? -7.005 -23.674 -9.676 1.00 53.79 179 ASN A CA 1
ATOM 1433 C C . ASN A 1 179 ? -7.430 -24.623 -10.792 1.00 67.66 179 ASN A C 1
ATOM 1434 O O . ASN A 1 179 ? -6.995 -24.518 -11.943 1.00 65.77 179 ASN A O 1
ATOM 1439 N N . GLU A 1 180 ? -8.287 -25.572 -10.420 1.00 66.81 180 GLU A N 1
ATOM 1440 C CA . GLU A 1 180 ? -9.007 -26.382 -11.391 1.00 80.16 180 GLU A CA 1
ATOM 1441 C C . GLU A 1 180 ? -9.707 -25.479 -12.392 1.00 81.69 180 GLU A C 1
ATOM 1442 O O . GLU A 1 180 ? -10.515 -24.627 -12.012 1.00 80.05 180 GLU A O 1
ATOM 1448 N N . ASN A 1 181 ? -9.389 -25.652 -13.670 1.00 82.11 181 ASN A N 1
ATOM 1449 C CA . ASN A 1 181 ? -10.080 -24.922 -14.728 1.00 77.22 181 ASN A CA 1
ATOM 1450 C C . ASN A 1 181 ? -11.459 -25.548 -14.881 1.00 69.81 181 ASN A C 1
ATOM 1451 O O . ASN A 1 181 ? -11.604 -26.629 -15.457 1.00 61.04 181 ASN A O 1
ATOM 1456 N N . LEU A 1 182 ? -12.480 -24.885 -14.336 1.00 70.53 182 LEU A N 1
ATOM 1457 C CA . LEU A 1 182 ? -13.857 -25.362 -14.455 1.00 75.89 182 LEU A CA 1
ATOM 1458 C C . LEU A 1 182 ? -14.383 -24.913 -15.816 1.00 80.16 182 LEU A C 1
ATOM 1459 O O . LEU A 1 182 ? -15.122 -23.935 -15.956 1.00 76.95 182 LEU A O 1
ATOM 1464 N N . TYR A 1 183 ? -13.969 -25.654 -16.846 1.00 87.65 183 TYR A N 1
ATOM 1465 C CA . TYR A 1 183 ? -14.301 -25.305 -18.222 1.00 88.46 183 TYR A CA 1
ATOM 1466 C C . TYR A 1 183 ? -15.788 -25.430 -18.521 1.00 88.61 183 TYR A C 1
ATOM 1467 O O . TYR A 1 183 ? -16.282 -24.750 -19.426 1.00 88.36 183 TYR A O 1
ATOM 1476 N N . PHE A 1 184 ? -16.506 -26.288 -17.796 1.00 86.58 184 PHE A N 1
ATOM 1477 C CA . PHE A 1 184 ? -17.936 -26.480 -17.994 1.00 86.54 184 PHE A CA 1
ATOM 1478 C C . PHE A 1 184 ? -18.774 -25.705 -16.981 1.00 80.77 184 PHE A C 1
ATOM 1479 O O . PHE A 1 184 ? -19.936 -26.054 -16.745 1.00 74.59 184 PHE A O 1
ATOM 1487 N N . GLN A 1 185 ? -18.209 -24.661 -16.384 1.00 78.61 185 GLN A N 1
ATOM 1488 C CA . GLN A 1 185 ? -18.921 -23.842 -15.411 1.00 83.14 185 GLN A CA 1
ATOM 1489 C C . GLN A 1 185 ? -19.835 -22.838 -16.109 1.00 86.04 185 GLN A C 1
ATOM 1490 O O . GLN A 1 185 ? -20.877 -22.454 -15.577 1.00 87.92 185 GLN A O 1
#

Solvent-accessible surface area: 9923 Å² total; per-residue (Å²): 16,20,0,32,23,0,35,35,4,20,83,24,3,84,107,119,66,20,104,128,30,15,81,99,0,37,110,73,5,138,12,164,23,130,15,115,28,72,49,138,13,46,36,118,30,65,9,2,68,49,0,1,94,32,2,21,85,44,28,138,51,56,52,50,77,14,7,45,57,2,0,50,59,26,6,41,24,43,64,120,65,75,80,52,41,10,61,76,22,165,48,6,0,85,19,5,16,15,18,71,112,56,22,38,68,50,30,108,141,69,44,101,87,8,74,46,30,60,12,85,61,101,117,87,82,76,74,28,0,11,1,18,5,103,13,99,42,25,18,10,29,25,11,20,0,37,3,49,59,2,2,101,67,39,145,34,61,22,90,28,78,43,76,97,96,103,151,94,0,19,33,0,58,0,41,0,55,63,66,150,120,93,190,160,179

Radius of gyration: 16.84 Å; Cα contacts (8 Å, |Δi|>4): 262; chains: 1; bounding box: 38×42×36 Å

Organism: NCBI:txid391587

InterPro domains:
  IPR011644 Heme NO-binding [PF07700] (2-160)
  IPR024096 NO signalling/Golgi transport ligand-binding domain superfamily [SSF111126] (1-171)
  IPR038158 H-NOX domain superfamily [G3DSA:3.90.1520.10] (1-179)